Protein AF-A0A4U9QZD5-F1 (afdb_monomer_lite)

Organism: Hathewaya histolytica (NCBI:txid1498)

Secondary structure (DSSP, 8-state):
-HHHHHHHHHHHHHHHHHHHHHHHHHHHH---GGGGGGGGHHHHHHHHHHHHHHHHHHHS-HHHHHHHHHHHHHHHHHHHHHHHHTTSPTT-HHHHHHHHHHHHHHHHHHHHHHHHHHHHHHHTTS---------HHHHHHHHHHHHTS-----TTS-HHHHHHHHHHHHHHHHHHHHHHHHHHHHHHHHHHHHHH-GGGHHHHHHHHHHHHHHHHHHHHHHHHHH-S-HHHHHHHHHHHHHHHHHHHHHHHHIIIIISTT-----HHHHHHHHHHHHHHHHHHHHHHHHHHHHHHHHHHHTT-

pLDDT: mean 80.4, std 13.49, range [36.31, 96.69]

Sequence (304 aa):
MEKIVLRLIFLNIVYYLNNFLYVFIDKQFGIDGFLVFWAFSPYILIILSGLLLENLHLKTLKKVRKIVVIDLVLRVVSVFINYYSTSFKFKNINFISLILVEIIIMLINIFLEFKIYRHVKYSSKNEEEEYTPLSNEESKDIIQKYYIDDNFDYSNSNIEDRKEIDKLFRLIKLVGYSTVMVYSFPIIISLGLRILGERYRLAVLFIVVIIFFINLYLNYIKLTLYYIDEKMCKKIYIRDNVSVIIGILILFIYDGIININTGGYNIFIYIISCVFFAVPILTNKKISIKFHKINKDIIKNKKN

Structure (mmCIF, N/CA/C/O backbone):
data_AF-A0A4U9QZD5-F1
#
_entry.id   AF-A0A4U9QZD5-F1
#
loop_
_atom_site.group_PDB
_atom_site.id
_atom_site.type_symbol
_atom_site.label_atom_id
_atom_site.label_alt_id
_atom_site.label_comp_id
_atom_site.label_asym_id
_atom_site.label_entity_id
_atom_site.label_seq_id
_atom_site.pdbx_PDB_ins_code
_atom_site.Cartn_x
_atom_site.Cartn_y
_atom_site.Cartn_z
_atom_site.occupancy
_atom_site.B_iso_or_equiv
_atom_site.auth_seq_id
_atom_site.auth_comp_id
_atom_site.auth_asym_id
_atom_site.auth_atom_id
_atom_site.pdbx_PDB_model_num
ATOM 1 N N . MET A 1 1 ? 16.174 16.891 -5.282 1.00 68.88 1 MET A N 1
ATOM 2 C CA . MET A 1 1 ? 15.888 16.093 -4.063 1.00 68.88 1 MET A CA 1
ATOM 3 C C . MET A 1 1 ? 15.578 16.954 -2.840 1.00 68.88 1 MET A C 1
ATOM 5 O O . MET A 1 1 ? 14.695 16.582 -2.080 1.00 68.88 1 MET A O 1
ATOM 9 N N . GLU A 1 2 ? 16.212 18.117 -2.668 1.00 71.56 2 GLU A N 1
ATOM 10 C CA . GLU A 1 2 ? 15.981 19.014 -1.518 1.00 71.56 2 GLU A CA 1
ATOM 11 C C . GLU A 1 2 ? 14.504 19.380 -1.289 1.00 71.56 2 GLU A C 1
ATOM 13 O O . GLU A 1 2 ? 14.004 19.238 -0.176 1.00 71.56 2 GLU A O 1
ATOM 18 N N . LYS A 1 3 ? 13.765 19.742 -2.352 1.00 76.38 3 LYS A N 1
ATOM 19 C CA . LYS A 1 3 ? 12.320 20.037 -2.274 1.00 76.38 3 LYS A CA 1
ATOM 20 C C . LYS A 1 3 ? 11.490 18.871 -1.714 1.00 76.38 3 LYS A C 1
ATOM 22 O O . LYS A 1 3 ? 10.492 19.108 -1.046 1.00 76.38 3 LYS A O 1
ATOM 27 N N . ILE A 1 4 ? 11.888 17.621 -1.977 1.00 75.38 4 ILE A N 1
ATOM 28 C CA . ILE A 1 4 ? 11.195 16.426 -1.462 1.00 75.38 4 ILE A CA 1
ATOM 29 C C . ILE A 1 4 ? 11.435 16.295 0.043 1.00 75.38 4 ILE A C 1
ATOM 31 O O . ILE A 1 4 ? 10.492 16.034 0.779 1.00 75.38 4 ILE A O 1
ATOM 35 N N . VAL A 1 5 ? 12.666 16.536 0.504 1.00 78.81 5 VAL A N 1
ATOM 36 C CA . VAL A 1 5 ? 13.000 16.491 1.936 1.00 78.81 5 VAL A CA 1
ATOM 37 C C . VAL A 1 5 ? 12.309 17.622 2.704 1.00 78.81 5 VAL A C 1
ATOM 39 O O . VAL A 1 5 ? 11.785 17.387 3.784 1.00 78.81 5 VAL A O 1
ATOM 42 N N . LEU A 1 6 ? 12.216 18.827 2.133 1.00 81.50 6 LEU A N 1
ATOM 43 C CA . LEU A 1 6 ? 11.463 19.930 2.747 1.00 81.50 6 LEU A CA 1
ATOM 44 C C . LEU A 1 6 ? 9.965 19.612 2.874 1.00 81.50 6 LEU A C 1
ATOM 46 O O . LEU A 1 6 ? 9.364 19.879 3.911 1.00 81.50 6 LEU A O 1
ATOM 50 N N . ARG A 1 7 ? 9.367 18.990 1.847 1.00 83.62 7 ARG A N 1
ATOM 51 C CA . ARG A 1 7 ? 7.983 18.491 1.919 1.00 83.62 7 ARG A CA 1
ATOM 52 C C . ARG A 1 7 ? 7.819 17.409 2.983 1.00 83.62 7 ARG A C 1
ATOM 54 O O . ARG A 1 7 ? 6.778 17.366 3.628 1.00 83.62 7 ARG A O 1
ATOM 61 N N . LEU A 1 8 ? 8.832 16.560 3.159 1.00 83.25 8 LEU A N 1
ATOM 62 C CA . LEU A 1 8 ? 8.843 15.524 4.186 1.00 83.25 8 LEU A CA 1
ATOM 63 C C . LEU A 1 8 ? 8.771 16.135 5.591 1.00 83.25 8 LEU A C 1
ATOM 65 O O . LEU A 1 8 ? 7.872 15.781 6.347 1.00 83.25 8 LEU A O 1
ATOM 69 N N . ILE A 1 9 ? 9.638 17.118 5.865 1.00 85.19 9 ILE A N 1
ATOM 70 C CA . ILE A 1 9 ? 9.672 17.858 7.135 1.00 85.19 9 ILE A CA 1
ATOM 71 C C . ILE A 1 9 ? 8.322 18.514 7.413 1.00 85.19 9 ILE A C 1
ATOM 73 O O . ILE A 1 9 ? 7.764 18.377 8.500 1.00 85.19 9 ILE A O 1
ATOM 77 N N . PHE A 1 10 ? 7.759 19.190 6.410 1.00 86.94 10 PHE A N 1
ATOM 78 C CA . PHE A 1 10 ? 6.445 19.811 6.539 1.00 86.94 10 PHE A CA 1
ATOM 79 C C . PHE A 1 10 ? 5.352 18.784 6.874 1.00 86.94 10 PHE A C 1
ATOM 81 O O . PHE A 1 10 ? 4.592 18.979 7.819 1.00 86.94 10 PHE A O 1
ATOM 88 N N . LEU A 1 11 ? 5.300 17.663 6.147 1.00 86.75 11 LEU A N 1
ATOM 89 C CA . LEU A 1 11 ? 4.337 16.591 6.414 1.00 86.75 11 LEU A CA 1
ATOM 90 C C . LEU A 1 11 ? 4.515 15.970 7.796 1.00 86.75 11 LEU A C 1
ATOM 92 O O . LEU A 1 11 ? 3.531 15.553 8.395 1.00 86.75 11 LEU A O 1
ATOM 96 N N . ASN A 1 12 ? 5.742 15.907 8.305 1.00 85.75 12 ASN A N 1
ATOM 97 C CA . ASN A 1 12 ? 6.023 15.378 9.629 1.00 85.75 12 ASN A CA 1
ATOM 98 C C . ASN A 1 12 ? 5.497 16.299 10.734 1.00 85.75 12 ASN A C 1
ATOM 100 O O . ASN A 1 12 ? 4.847 15.838 11.668 1.00 85.75 12 ASN A O 1
ATOM 104 N N . ILE A 1 13 ? 5.693 17.611 10.585 1.00 87.00 13 ILE A N 1
ATOM 105 C CA . ILE A 1 13 ? 5.112 18.609 11.492 1.00 87.00 13 ILE A CA 1
ATOM 106 C C . ILE A 1 13 ? 3.583 18.504 11.476 1.00 87.00 13 ILE A C 1
ATOM 108 O O . ILE A 1 13 ? 2.963 18.433 12.534 1.00 87.00 13 ILE A O 1
ATOM 112 N N . VAL A 1 14 ? 2.978 18.431 10.285 1.00 90.12 14 VAL A N 1
ATOM 113 C CA . VAL A 1 14 ? 1.524 18.257 10.137 1.00 90.12 14 VAL A CA 1
ATOM 114 C C . VAL A 1 14 ? 1.054 16.948 10.773 1.00 90.12 14 VAL A C 1
ATOM 116 O O . VAL A 1 14 ? 0.028 16.947 11.442 1.00 90.12 14 VAL A O 1
ATOM 119 N N . TYR A 1 15 ? 1.804 15.855 10.613 1.00 91.44 15 TYR A N 1
ATOM 120 C CA . TYR A 1 15 ? 1.520 14.556 11.225 1.00 91.44 15 TYR A CA 1
ATOM 121 C C . TYR A 1 15 ? 1.453 14.636 12.752 1.00 91.44 15 TYR A C 1
ATOM 123 O O . TYR A 1 15 ? 0.420 14.297 13.327 1.00 91.44 15 TYR A O 1
ATOM 131 N N . TYR A 1 16 ? 2.498 15.144 13.408 1.00 89.81 16 TYR A N 1
ATOM 132 C CA . TYR A 1 16 ? 2.516 15.241 14.870 1.00 89.81 16 TYR A CA 1
ATOM 133 C C . TYR A 1 16 ? 1.483 16.230 15.408 1.00 89.81 16 TYR A C 1
ATOM 135 O O . TYR A 1 16 ? 0.837 15.958 16.418 1.00 89.81 16 TYR A O 1
ATOM 143 N N . LEU A 1 17 ? 1.278 17.353 14.718 1.00 90.50 17 LEU A N 1
ATOM 144 C CA . LEU A 1 17 ? 0.277 18.338 15.112 1.00 90.50 17 LEU A CA 1
ATOM 145 C C . LEU A 1 17 ? -1.145 17.775 14.984 1.00 90.50 17 LEU A C 1
ATOM 147 O O . LEU A 1 17 ? -1.948 17.923 15.900 1.00 90.50 17 LEU A O 1
ATOM 151 N N . ASN A 1 18 ? -1.439 17.071 13.890 1.00 91.81 18 ASN A N 1
ATOM 152 C CA . ASN A 1 18 ? -2.706 16.371 13.698 1.00 91.81 18 ASN A CA 1
ATOM 153 C C . ASN A 1 18 ? -2.944 15.315 14.788 1.00 91.81 18 ASN A C 1
ATOM 155 O O . ASN A 1 18 ? -4.033 15.252 15.350 1.00 91.81 18 ASN A O 1
ATOM 159 N N . ASN A 1 19 ? -1.923 14.519 15.099 1.00 88.88 19 ASN A N 1
ATOM 160 C CA . ASN A 1 19 ? -1.966 13.503 16.145 1.00 88.88 19 ASN A CA 1
ATOM 161 C C . ASN A 1 19 ? -2.265 14.100 17.524 1.00 88.88 19 ASN A C 1
ATOM 163 O O . ASN A 1 19 ? -3.125 13.594 18.247 1.00 88.88 19 ASN A O 1
ATOM 167 N N . PHE A 1 20 ? -1.584 15.191 17.873 1.00 89.38 20 PHE A N 1
ATOM 168 C CA . PHE A 1 20 ? -1.785 15.882 19.142 1.00 89.38 20 PHE A CA 1
ATOM 169 C C . PHE A 1 20 ? -3.193 16.479 19.243 1.00 89.38 20 PHE A C 1
ATOM 171 O O . PHE A 1 20 ? -3.871 16.308 20.257 1.00 89.38 20 PHE A O 1
ATOM 178 N N . LEU A 1 21 ? -3.656 17.143 18.177 1.00 89.75 21 LEU A N 1
ATOM 179 C CA . LEU A 1 21 ? -5.000 17.719 18.115 1.00 89.75 21 LEU A CA 1
ATOM 180 C C . LEU A 1 21 ? -6.083 16.649 18.230 1.00 89.75 21 LEU A C 1
ATOM 182 O O . LEU A 1 21 ? -7.033 16.847 18.983 1.00 89.75 21 LEU A O 1
ATOM 186 N N . TYR A 1 22 ? -5.923 15.522 17.532 1.00 88.31 22 TYR A N 1
ATOM 187 C CA . TYR A 1 22 ? -6.866 14.410 17.592 1.00 88.31 22 TYR A CA 1
ATOM 188 C C . TYR A 1 22 ? -7.045 13.910 19.031 1.00 88.31 22 TYR A C 1
ATOM 190 O O . TYR A 1 22 ? -8.165 13.909 19.537 1.00 88.31 22 TYR A O 1
ATOM 198 N N . VAL A 1 23 ? -5.950 13.579 19.725 1.00 87.25 23 VAL A N 1
ATOM 199 C CA . VAL A 1 23 ? -6.009 13.088 21.115 1.00 87.25 23 VAL A CA 1
ATOM 200 C C . VAL A 1 23 ? -6.600 14.131 22.052 1.00 87.25 23 VAL A C 1
ATOM 202 O O . VAL A 1 23 ? -7.406 13.803 22.922 1.00 87.25 23 VAL A O 1
ATOM 205 N N . PHE A 1 24 ? -6.198 15.392 21.899 1.00 86.94 24 PHE A N 1
ATOM 206 C CA . PHE A 1 24 ? -6.688 16.468 22.749 1.00 86.94 24 PHE A CA 1
ATOM 207 C C . PHE A 1 24 ? -8.201 16.670 22.590 1.00 86.94 24 PHE A C 1
ATOM 209 O O . PHE A 1 24 ? -8.918 16.767 23.586 1.00 86.94 24 PHE A O 1
ATOM 216 N N . ILE A 1 25 ? -8.691 16.699 21.349 1.00 86.69 25 ILE A N 1
ATOM 217 C CA . ILE A 1 25 ? -10.106 16.927 21.043 1.00 86.69 25 ILE A CA 1
ATOM 218 C C . ILE A 1 25 ? -10.954 15.723 21.445 1.00 86.69 25 ILE A C 1
ATOM 220 O O . ILE A 1 25 ? -11.970 15.915 22.112 1.00 86.69 25 ILE A O 1
ATOM 224 N N . ASP A 1 26 ? -10.505 14.504 21.137 1.00 84.31 26 ASP A N 1
ATOM 225 C CA . ASP A 1 26 ? -11.148 13.265 21.589 1.00 84.31 26 ASP A CA 1
ATOM 226 C C . ASP A 1 26 ? -11.343 13.257 23.106 1.00 84.31 26 ASP A C 1
ATOM 228 O O . ASP A 1 26 ? -12.421 12.954 23.613 1.00 84.31 26 ASP A O 1
ATOM 232 N N . LYS A 1 27 ? -10.319 13.682 23.853 1.00 83.31 27 LYS A N 1
ATOM 233 C CA . LYS A 1 27 ? -10.365 13.677 25.316 1.00 83.31 27 LYS A CA 1
ATOM 234 C C . LYS A 1 27 ? -11.198 14.789 25.926 1.00 83.31 27 LYS A C 1
ATOM 236 O O . LYS A 1 27 ? -11.781 14.571 26.987 1.00 83.31 27 LYS A O 1
ATOM 241 N N . GLN A 1 28 ? -11.199 15.968 25.318 1.00 84.12 28 GLN A N 1
ATOM 242 C CA . GLN A 1 28 ? -11.859 17.140 25.883 1.00 84.12 28 GLN A CA 1
ATOM 243 C C . GLN A 1 28 ? -13.335 17.225 25.486 1.00 84.12 28 GLN A C 1
ATOM 245 O O . GLN A 1 28 ? -14.153 17.666 26.292 1.00 84.12 28 GLN A O 1
ATOM 250 N N . PHE A 1 29 ? -13.668 16.820 24.261 1.00 83.81 29 PHE A N 1
ATOM 251 C CA . PHE A 1 29 ? -14.994 17.019 23.674 1.00 83.81 29 PHE A CA 1
ATOM 252 C C . PHE A 1 29 ? -15.690 15.712 23.289 1.00 83.81 29 PHE A C 1
ATOM 254 O O . PHE A 1 29 ? -16.905 15.722 23.111 1.00 83.81 29 PHE A O 1
ATOM 261 N N . GLY A 1 30 ? -14.949 14.603 23.194 1.00 78.75 30 GLY A N 1
ATOM 262 C CA . GLY A 1 30 ? -15.433 13.390 22.544 1.00 78.75 30 GLY A CA 1
ATOM 263 C C . GLY A 1 30 ? -15.476 13.561 21.025 1.00 78.75 30 GLY A C 1
ATOM 264 O O . GLY A 1 30 ? -15.712 14.652 20.501 1.00 78.75 30 GLY A O 1
ATOM 265 N N . ILE A 1 31 ? -15.216 12.479 20.297 1.00 78.44 31 ILE A N 1
ATOM 266 C CA . ILE A 1 31 ? -15.335 12.451 18.841 1.00 78.44 31 ILE A CA 1
ATOM 267 C C . ILE A 1 31 ? -16.482 11.518 18.459 1.00 78.44 31 ILE A C 1
ATOM 269 O O . ILE A 1 31 ? -16.352 10.300 18.533 1.00 78.44 31 ILE A O 1
ATOM 273 N N . ASP A 1 32 ? -17.577 12.112 17.986 1.00 74.44 32 ASP A N 1
ATOM 274 C CA . ASP A 1 32 ? -18.772 11.397 17.538 1.00 74.44 32 ASP A CA 1
ATOM 275 C C . ASP A 1 32 ? -19.126 11.715 16.075 1.00 74.44 32 ASP A C 1
ATOM 277 O O . ASP A 1 32 ? -18.665 12.689 15.467 1.00 74.44 32 ASP A O 1
ATOM 281 N N . GLY A 1 33 ? -19.969 10.865 15.484 1.00 75.06 33 GLY A N 1
ATOM 282 C CA . GLY A 1 33 ? -20.497 11.055 14.134 1.00 75.06 33 GLY A CA 1
ATOM 283 C C . GLY A 1 33 ? -19.409 11.059 13.056 1.00 75.06 33 GLY A C 1
ATOM 284 O O . GLY A 1 33 ? -18.559 10.173 12.998 1.00 75.06 33 GLY A O 1
ATOM 285 N N . PHE A 1 34 ? -19.437 12.056 12.167 1.00 71.19 34 PHE A N 1
ATOM 286 C CA . PHE A 1 34 ? -18.474 12.158 11.063 1.00 71.19 34 PHE A CA 1
ATOM 287 C C . PHE A 1 34 ? -17.038 12.431 11.542 1.00 71.19 34 PHE A C 1
ATOM 289 O O . PHE A 1 34 ? -16.080 12.054 10.869 1.00 71.19 34 PHE A O 1
ATOM 296 N N . LEU A 1 35 ? -16.855 13.031 12.722 1.00 71.88 35 LEU A N 1
ATOM 297 C CA . LEU A 1 35 ? -15.518 13.315 13.245 1.00 71.88 35 LEU A CA 1
ATOM 298 C C . LEU A 1 35 ? -14.743 12.037 13.594 1.00 71.88 35 LEU A C 1
ATOM 300 O O . LEU A 1 35 ? -13.517 12.079 13.633 1.00 71.88 35 LEU A O 1
ATOM 304 N N . VAL A 1 36 ? -15.413 10.887 13.750 1.00 72.12 36 VAL A N 1
ATOM 305 C CA . VAL A 1 36 ? -14.763 9.577 13.952 1.00 72.12 36 VAL A CA 1
ATOM 306 C C . VAL A 1 36 ? -13.800 9.248 12.809 1.00 72.12 36 VAL A C 1
ATOM 308 O O . VAL A 1 36 ? -12.774 8.606 13.031 1.00 72.12 36 VAL A O 1
ATOM 311 N N . PHE A 1 37 ? -14.049 9.756 11.596 1.00 74.44 37 PHE A N 1
ATOM 312 C CA . PHE A 1 37 ? -13.122 9.582 10.478 1.00 74.44 37 PHE A CA 1
ATOM 313 C C . PHE A 1 37 ? -11.775 10.294 10.684 1.00 74.44 37 PHE A C 1
ATOM 315 O O . PHE A 1 37 ? -10.785 9.919 10.052 1.00 74.44 37 PHE A O 1
ATOM 322 N N . TRP A 1 38 ? -11.693 11.270 11.593 1.00 81.88 38 TRP A N 1
ATOM 323 C CA . TRP A 1 38 ? -10.432 11.911 11.962 1.00 81.88 38 TRP A CA 1
ATOM 324 C C . TRP A 1 38 ? -9.450 10.916 12.600 1.00 81.88 38 TRP A C 1
ATOM 326 O O . TRP A 1 38 ? -8.243 11.042 12.408 1.00 81.88 38 TRP A O 1
ATOM 336 N N . ALA A 1 39 ? -9.939 9.836 13.218 1.00 78.50 39 ALA A N 1
ATOM 337 C CA . ALA A 1 39 ? -9.082 8.760 13.715 1.00 78.50 39 ALA A CA 1
ATOM 338 C C . ALA A 1 39 ? -8.201 8.131 12.616 1.00 78.50 39 ALA A C 1
ATOM 340 O O . ALA A 1 39 ? -7.163 7.552 12.921 1.00 78.50 39 ALA A O 1
ATOM 341 N N . PHE A 1 40 ? -8.568 8.259 11.332 1.00 78.62 40 PHE A N 1
ATOM 342 C CA . PHE A 1 40 ? -7.779 7.738 10.211 1.00 78.62 40 PHE A CA 1
ATOM 343 C C . PHE A 1 40 ? -6.654 8.670 9.742 1.00 78.62 40 PHE A C 1
ATOM 345 O O . PHE A 1 40 ? -5.741 8.215 9.047 1.00 78.62 40 PHE A O 1
ATOM 352 N N . SER A 1 41 ? -6.675 9.959 10.093 1.00 84.88 41 SER A N 1
ATOM 353 C CA . SER A 1 41 ? -5.700 10.914 9.555 1.00 84.88 41 SER A CA 1
ATOM 354 C C . SER A 1 41 ? -4.238 10.626 9.940 1.00 84.88 41 SER A C 1
ATOM 356 O O . SER A 1 41 ? -3.393 10.789 9.053 1.00 84.88 41 SER A O 1
ATOM 358 N N . PRO A 1 42 ? -3.895 10.113 11.148 1.00 83.00 42 PRO A N 1
ATOM 359 C CA . PRO A 1 42 ? -2.522 9.703 11.459 1.00 83.00 42 PRO A CA 1
ATOM 360 C C . PRO A 1 42 ? -1.993 8.662 10.464 1.00 83.00 42 PRO A C 1
ATOM 362 O O . PRO A 1 42 ? -0.868 8.756 9.972 1.00 83.00 42 PRO A O 1
ATOM 365 N N . TYR A 1 43 ? -2.840 7.697 10.099 1.00 81.38 43 TYR A N 1
ATOM 366 C CA . TYR A 1 43 ? -2.502 6.612 9.179 1.00 81.38 43 TYR A CA 1
ATOM 367 C C . TYR A 1 43 ? -2.332 7.117 7.747 1.00 81.38 43 TYR A C 1
ATOM 369 O O . TYR A 1 43 ? -1.368 6.755 7.073 1.00 81.38 43 TYR A O 1
ATOM 377 N N . ILE A 1 44 ? -3.230 7.997 7.292 1.00 80.75 44 ILE A N 1
ATOM 378 C CA . ILE A 1 44 ? -3.138 8.623 5.966 1.00 80.75 44 ILE A CA 1
ATOM 379 C C . ILE A 1 44 ? -1.829 9.415 5.847 1.00 80.75 44 ILE A C 1
ATOM 381 O O . ILE A 1 44 ? -1.120 9.295 4.847 1.00 80.75 44 ILE A O 1
ATOM 385 N N . LEU A 1 45 ? -1.463 10.177 6.880 1.00 84.06 45 LEU A N 1
ATOM 386 C CA . LEU A 1 45 ? -0.230 10.967 6.902 1.00 84.06 45 LEU A CA 1
ATOM 387 C C . LEU A 1 45 ? 1.032 10.086 6.944 1.00 84.06 45 LEU A C 1
ATOM 389 O O . LEU A 1 45 ? 2.022 10.415 6.281 1.00 84.06 45 LEU A O 1
ATOM 393 N N . ILE A 1 46 ? 1.000 8.932 7.620 1.00 84.38 46 ILE A N 1
ATOM 394 C CA . ILE A 1 46 ? 2.074 7.926 7.526 1.00 84.38 46 ILE A CA 1
ATOM 395 C C . ILE A 1 46 ? 2.195 7.366 6.110 1.00 84.38 46 ILE A C 1
ATOM 397 O O . ILE A 1 46 ? 3.306 7.258 5.597 1.00 84.38 46 ILE A O 1
ATOM 401 N N . ILE A 1 47 ? 1.083 7.038 5.450 1.00 79.38 47 ILE A N 1
ATOM 402 C CA . ILE A 1 47 ? 1.117 6.520 4.075 1.00 79.38 47 ILE A CA 1
ATOM 403 C C . ILE A 1 47 ? 1.712 7.572 3.130 1.00 79.38 47 ILE A C 1
ATOM 405 O O . ILE A 1 47 ? 2.632 7.269 2.369 1.00 79.38 47 ILE A O 1
ATOM 409 N N . LEU A 1 48 ? 1.244 8.821 3.212 1.00 79.75 48 LEU A N 1
ATOM 410 C CA . LEU A 1 48 ? 1.739 9.920 2.379 1.00 79.75 48 LEU A CA 1
ATOM 411 C C . LEU A 1 48 ? 3.231 10.194 2.606 1.00 79.75 48 LEU A C 1
ATOM 413 O O . LEU A 1 48 ? 3.989 10.343 1.644 1.00 79.75 48 LEU A O 1
ATOM 417 N N . SER A 1 49 ? 3.674 10.223 3.864 1.00 81.31 49 SER A N 1
ATOM 418 C CA . SER A 1 49 ? 5.094 10.397 4.184 1.00 81.31 49 SER A CA 1
ATOM 419 C C . SER A 1 49 ? 5.937 9.191 3.760 1.00 81.31 49 SER A C 1
ATOM 421 O O . SER A 1 49 ? 7.015 9.378 3.196 1.00 81.31 49 SER A O 1
ATOM 423 N N . GLY A 1 50 ? 5.421 7.969 3.903 1.00 78.62 50 GLY A N 1
ATOM 424 C CA . GLY A 1 50 ? 6.043 6.739 3.414 1.00 78.62 50 GLY A CA 1
ATOM 425 C C . GLY A 1 50 ? 6.284 6.746 1.901 1.00 78.62 50 GLY A C 1
ATOM 426 O O . GLY A 1 50 ? 7.369 6.374 1.452 1.00 78.62 50 GLY A O 1
ATOM 427 N N . LEU A 1 51 ? 5.332 7.251 1.108 1.00 75.25 51 LEU A N 1
ATOM 428 C CA . LEU A 1 51 ? 5.491 7.399 -0.347 1.00 75.25 51 LEU A CA 1
ATOM 429 C C . LEU A 1 51 ? 6.614 8.383 -0.717 1.00 75.25 51 LEU A C 1
ATOM 431 O O . LEU A 1 51 ? 7.359 8.164 -1.677 1.00 75.25 51 LEU A O 1
ATOM 435 N N . LEU A 1 52 ? 6.778 9.468 0.044 1.00 74.94 52 LEU A N 1
ATOM 436 C CA . LEU A 1 52 ? 7.885 10.407 -0.162 1.00 74.94 52 LEU A CA 1
ATOM 437 C C . LEU A 1 52 ? 9.231 9.824 0.292 1.00 74.94 52 LEU A C 1
ATOM 439 O O . LEU A 1 52 ? 10.236 10.008 -0.401 1.00 74.94 52 LEU A O 1
ATOM 443 N N . LEU A 1 53 ? 9.247 9.086 1.406 1.00 73.00 53 LEU A N 1
ATOM 444 C CA . LEU A 1 53 ? 10.424 8.365 1.896 1.00 73.00 53 LEU A CA 1
ATOM 445 C C . LEU A 1 53 ? 10.889 7.298 0.904 1.00 73.00 53 LEU A C 1
ATOM 447 O O . LEU A 1 53 ? 12.090 7.145 0.699 1.00 73.00 53 LEU A O 1
ATOM 451 N N . GLU A 1 54 ? 9.970 6.595 0.243 1.00 66.75 54 GLU A N 1
ATOM 452 C CA . GLU A 1 54 ? 10.301 5.611 -0.788 1.00 66.75 54 GLU A CA 1
ATOM 453 C C . GLU A 1 54 ? 11.063 6.249 -1.959 1.00 66.75 54 GLU A C 1
ATOM 455 O O . GLU A 1 54 ? 12.102 5.734 -2.385 1.00 66.75 54 GLU A O 1
ATOM 460 N N . ASN A 1 55 ? 10.596 7.407 -2.431 1.00 66.69 55 ASN A N 1
ATOM 461 C CA . ASN A 1 55 ? 11.268 8.153 -3.494 1.00 66.69 55 ASN A CA 1
ATOM 462 C C . ASN A 1 55 ? 12.693 8.574 -3.096 1.00 66.69 55 ASN A C 1
ATOM 464 O O . ASN A 1 55 ? 13.590 8.573 -3.941 1.00 66.69 55 ASN A O 1
ATOM 468 N N . LEU A 1 56 ? 12.920 8.903 -1.818 1.00 64.44 56 LEU A N 1
ATOM 469 C CA . LEU A 1 56 ? 14.255 9.185 -1.281 1.00 64.44 56 LEU A CA 1
ATOM 470 C C . LEU A 1 56 ? 15.088 7.906 -1.141 1.00 64.44 56 LEU A C 1
ATOM 472 O O . LEU A 1 56 ? 16.256 7.892 -1.523 1.00 64.44 56 LEU A O 1
ATOM 476 N N . HIS A 1 57 ? 14.503 6.814 -0.654 1.00 58.91 57 HIS A N 1
ATOM 477 C CA . HIS A 1 57 ? 15.183 5.532 -0.473 1.00 58.91 57 HIS A CA 1
ATOM 478 C C . HIS A 1 57 ? 15.724 4.978 -1.801 1.00 58.91 57 HIS A C 1
ATOM 480 O O . HIS A 1 57 ? 16.839 4.448 -1.851 1.00 58.91 57 HIS A O 1
ATOM 486 N N . LEU A 1 58 ? 14.960 5.118 -2.887 1.00 57.34 58 LEU A N 1
ATOM 487 C CA . LEU A 1 58 ? 15.362 4.683 -4.228 1.00 57.34 58 LEU A CA 1
ATOM 488 C C . LEU A 1 58 ? 16.531 5.498 -4.803 1.00 57.34 58 LEU A C 1
ATOM 490 O O . LEU A 1 58 ? 17.281 4.966 -5.616 1.00 57.34 58 LEU A O 1
ATOM 494 N N . LYS A 1 59 ? 16.708 6.749 -4.362 1.00 58.94 59 LYS A N 1
ATOM 495 C CA . LYS A 1 59 ? 17.645 7.720 -4.955 1.00 58.94 59 LYS A CA 1
ATOM 496 C C . LYS A 1 59 ? 18.848 8.075 -4.074 1.00 58.94 59 LYS A C 1
ATOM 498 O O . LYS A 1 59 ? 19.623 8.943 -4.451 1.00 58.94 59 LYS A O 1
ATOM 503 N N . THR A 1 60 ? 19.004 7.459 -2.898 1.00 62.66 60 THR A N 1
ATOM 504 C CA . THR A 1 60 ? 20.037 7.855 -1.920 1.00 62.66 60 THR A CA 1
ATOM 505 C C . THR A 1 60 ? 20.941 6.709 -1.453 1.00 62.66 60 THR A C 1
ATOM 507 O O . THR A 1 60 ? 20.582 5.526 -1.507 1.00 62.66 60 THR A O 1
ATOM 510 N N . LEU A 1 61 ? 22.126 7.098 -0.957 1.00 62.06 61 LEU A N 1
ATOM 511 C CA . LEU A 1 61 ? 23.178 6.247 -0.388 1.00 62.06 61 LEU A CA 1
ATOM 512 C C . LEU A 1 61 ? 22.660 5.335 0.741 1.00 62.06 61 LEU A C 1
ATOM 514 O O . LEU A 1 61 ? 21.795 5.716 1.534 1.00 62.06 61 LEU A O 1
ATOM 518 N N . LYS A 1 62 ? 23.275 4.151 0.905 1.00 67.62 62 LYS A N 1
ATOM 519 C CA . LYS A 1 62 ? 22.919 3.146 1.938 1.00 67.62 62 LYS A CA 1
ATOM 520 C C . LYS A 1 62 ? 22.779 3.717 3.361 1.00 67.62 62 LYS A C 1
ATOM 522 O O . LYS A 1 62 ? 21.953 3.224 4.128 1.00 67.62 62 LYS A O 1
ATOM 527 N N . LYS A 1 63 ? 23.561 4.744 3.727 1.00 68.25 63 LYS A N 1
ATOM 528 C CA . LYS A 1 63 ? 23.477 5.406 5.046 1.00 68.25 63 LYS A CA 1
ATOM 529 C C . LYS A 1 63 ? 22.156 6.163 5.244 1.00 68.25 63 LYS A C 1
ATOM 531 O O . LYS A 1 63 ? 21.575 6.069 6.319 1.00 68.25 63 LYS A O 1
ATOM 536 N N . VAL A 1 64 ? 21.655 6.848 4.213 1.00 75.00 64 VAL A N 1
ATOM 537 C CA . VAL A 1 64 ? 20.381 7.591 4.262 1.00 75.00 64 VAL A CA 1
ATOM 538 C C . VAL A 1 64 ? 19.197 6.627 4.359 1.00 75.00 64 VAL A C 1
ATOM 540 O O . VAL A 1 64 ? 18.277 6.866 5.134 1.00 75.00 64 VAL A O 1
ATOM 543 N N . ARG A 1 65 ? 19.269 5.475 3.676 1.00 75.69 65 ARG A N 1
ATOM 544 C CA . ARG A 1 65 ? 18.230 4.429 3.734 1.00 75.69 65 ARG A CA 1
ATOM 545 C C . ARG A 1 65 ? 17.950 3.934 5.153 1.00 75.69 65 ARG A C 1
ATOM 547 O O . ARG A 1 65 ? 16.791 3.786 5.519 1.00 75.69 65 ARG A O 1
ATOM 554 N N . LYS A 1 66 ? 18.990 3.715 5.968 1.00 80.81 66 LYS A N 1
ATOM 555 C CA . LYS A 1 66 ? 18.811 3.299 7.372 1.00 80.81 66 LYS A CA 1
ATOM 556 C C . LYS A 1 66 ? 18.079 4.363 8.193 1.00 80.81 66 LYS A C 1
ATOM 558 O O . LYS A 1 66 ? 17.195 4.019 8.964 1.00 80.81 66 LYS A O 1
ATOM 563 N N . ILE A 1 67 ? 18.426 5.637 8.002 1.00 84.00 67 ILE A N 1
ATOM 564 C CA . ILE A 1 67 ? 17.795 6.759 8.714 1.00 84.00 67 ILE A CA 1
ATOM 565 C C . ILE A 1 67 ? 16.313 6.869 8.330 1.00 84.00 67 ILE A C 1
ATOM 567 O O . ILE A 1 67 ? 15.473 7.011 9.208 1.00 84.00 67 ILE A O 1
ATOM 571 N N . VAL A 1 68 ? 15.997 6.716 7.041 1.00 83.00 68 VAL A N 1
ATOM 572 C CA . VAL A 1 68 ? 14.622 6.707 6.513 1.00 83.00 68 VAL A CA 1
ATOM 573 C C . VAL A 1 68 ? 13.767 5.594 7.132 1.00 83.00 68 VAL A C 1
ATOM 575 O O . VAL A 1 68 ? 12.615 5.829 7.481 1.00 83.00 68 VAL A O 1
ATOM 578 N N . VAL A 1 69 ? 14.318 4.386 7.298 1.00 82.94 69 VAL A N 1
ATOM 579 C CA . VAL A 1 69 ? 13.584 3.281 7.940 1.00 82.94 69 VAL A CA 1
ATOM 580 C C . VAL A 1 69 ? 13.336 3.573 9.421 1.00 82.94 69 VAL A C 1
ATOM 582 O O . VAL A 1 69 ? 12.230 3.341 9.896 1.00 82.94 69 VAL A O 1
ATOM 585 N N . ILE A 1 70 ? 14.334 4.098 10.140 1.00 87.31 70 ILE A N 1
ATOM 586 C CA . ILE A 1 70 ? 14.185 4.462 11.559 1.00 87.31 70 ILE A CA 1
ATOM 587 C C . ILE A 1 70 ? 13.102 5.536 11.730 1.00 87.31 70 ILE A C 1
ATOM 589 O O . ILE A 1 70 ? 12.241 5.382 12.590 1.00 87.31 70 ILE A O 1
ATOM 593 N N . ASP A 1 71 ? 13.105 6.571 10.886 1.00 87.31 71 ASP A N 1
ATOM 594 C CA . ASP A 1 71 ? 12.088 7.631 10.898 1.00 87.31 71 ASP A CA 1
ATOM 595 C C . ASP A 1 71 ? 10.669 7.064 10.705 1.00 87.31 71 ASP A C 1
ATOM 597 O O . ASP A 1 71 ? 9.764 7.352 11.491 1.00 87.31 71 ASP A O 1
ATOM 601 N N . LEU A 1 72 ? 10.483 6.170 9.726 1.00 86.81 72 LEU A N 1
ATOM 602 C CA . LEU A 1 72 ? 9.192 5.519 9.494 1.00 86.81 72 LEU A CA 1
ATOM 603 C C . LEU A 1 72 ? 8.741 4.678 10.698 1.00 86.81 72 LEU A C 1
ATOM 605 O O . LEU A 1 72 ? 7.576 4.741 11.090 1.00 86.81 72 LEU A O 1
ATOM 609 N N . VAL A 1 73 ? 9.652 3.908 11.300 1.00 87.25 73 VAL A N 1
ATOM 610 C CA . VAL A 1 73 ? 9.355 3.098 12.493 1.00 87.25 73 VAL A CA 1
ATOM 611 C C . VAL A 1 73 ? 8.921 3.989 13.657 1.00 87.25 73 VAL A C 1
ATOM 613 O O . VAL A 1 73 ? 7.931 3.680 14.315 1.00 87.25 73 VAL A O 1
ATOM 616 N N . LEU A 1 74 ? 9.600 5.116 13.882 1.00 90.31 74 LEU A N 1
ATOM 617 C CA . LEU A 1 74 ? 9.241 6.071 14.933 1.00 90.31 74 LEU A CA 1
ATOM 618 C C . LEU A 1 74 ? 7.847 6.678 14.721 1.00 90.31 74 LEU A C 1
ATOM 620 O O . LEU A 1 74 ? 7.098 6.822 15.690 1.00 90.31 74 LEU A O 1
ATOM 624 N N . ARG A 1 75 ? 7.453 6.972 13.472 1.00 88.56 75 ARG A N 1
ATOM 625 C CA . ARG A 1 75 ? 6.082 7.423 13.163 1.00 88.56 75 ARG A CA 1
ATOM 626 C C . ARG A 1 75 ? 5.055 6.338 13.486 1.00 88.56 75 ARG A C 1
ATOM 628 O O . ARG A 1 75 ? 4.071 6.610 14.162 1.00 88.56 75 ARG A O 1
ATOM 635 N N . VAL A 1 76 ? 5.308 5.095 13.072 1.00 86.75 76 VAL A N 1
ATOM 636 C CA . VAL A 1 76 ? 4.416 3.960 13.370 1.00 86.75 76 VAL A CA 1
ATOM 637 C C . VAL A 1 76 ? 4.256 3.761 14.882 1.00 86.75 76 VAL A C 1
ATOM 639 O O . VAL A 1 76 ? 3.136 3.612 15.366 1.00 86.75 76 VAL A O 1
ATOM 642 N N . VAL A 1 77 ? 5.352 3.822 15.644 1.00 87.75 77 VAL A N 1
ATOM 643 C CA . VAL A 1 77 ? 5.321 3.749 17.115 1.00 87.75 77 VAL A CA 1
ATOM 644 C C . VAL A 1 77 ? 4.515 4.905 17.716 1.00 87.75 77 VAL A C 1
ATOM 646 O O . VAL A 1 77 ? 3.718 4.679 18.623 1.00 87.75 77 VAL A O 1
ATOM 649 N N . SER A 1 78 ? 4.665 6.124 17.189 1.00 89.88 78 SER A N 1
ATOM 650 C CA . SER A 1 78 ? 3.889 7.291 17.628 1.00 89.88 78 SER A CA 1
ATOM 651 C C . SER A 1 78 ? 2.381 7.091 17.445 1.00 89.88 78 SER A C 1
ATOM 653 O O . SER A 1 78 ? 1.639 7.431 18.360 1.00 89.88 78 SER A O 1
ATOM 655 N N . VAL A 1 79 ? 1.915 6.467 16.356 1.00 87.69 79 VAL A N 1
ATOM 656 C CA . VAL A 1 79 ? 0.480 6.148 16.198 1.00 87.69 79 VAL A CA 1
ATOM 657 C C . VAL A 1 79 ? -0.014 5.187 17.271 1.00 87.69 79 VAL A C 1
ATOM 659 O O . VAL A 1 79 ? -1.098 5.390 17.811 1.00 87.69 79 VAL A O 1
ATOM 662 N N . PHE A 1 80 ? 0.766 4.163 17.621 1.00 85.56 80 PHE A N 1
ATOM 663 C CA . PHE A 1 80 ? 0.374 3.241 18.689 1.00 85.56 80 PHE A CA 1
ATOM 664 C C . PHE A 1 80 ? 0.320 3.924 20.055 1.00 85.56 80 PHE A C 1
ATOM 666 O O . PHE A 1 80 ? -0.609 3.677 20.818 1.00 85.56 80 PHE A O 1
ATOM 673 N N . ILE A 1 81 ? 1.279 4.806 20.350 1.00 87.94 81 ILE A N 1
ATOM 674 C CA . ILE A 1 81 ? 1.277 5.621 21.574 1.00 87.94 81 ILE A CA 1
ATOM 675 C C . ILE A 1 81 ? 0.037 6.513 21.618 1.00 87.94 81 ILE A C 1
ATOM 677 O O . ILE A 1 81 ? -0.621 6.589 22.652 1.00 87.94 81 ILE A O 1
ATOM 681 N N . ASN A 1 82 ? -0.296 7.139 20.493 1.00 85.75 82 ASN A N 1
ATOM 682 C CA . ASN A 1 82 ? -1.441 8.023 20.346 1.00 85.75 82 ASN A CA 1
ATOM 683 C C . ASN A 1 82 ? -2.775 7.267 20.516 1.00 85.75 82 ASN A C 1
ATOM 685 O O . ASN A 1 82 ? -3.638 7.670 21.285 1.00 85.75 82 ASN A O 1
ATOM 689 N N . TYR A 1 83 ? -2.908 6.088 19.907 1.00 84.62 83 TYR A N 1
ATOM 690 C CA . TYR A 1 83 ? -4.070 5.223 20.122 1.00 84.62 83 TYR A CA 1
ATOM 691 C C . TYR A 1 83 ? -4.158 4.705 21.566 1.00 84.62 83 TYR A C 1
ATOM 693 O O . TYR A 1 83 ? -5.238 4.573 22.129 1.00 84.62 83 TYR A O 1
ATOM 701 N N . TYR A 1 84 ? -3.029 4.403 22.204 1.00 83.75 84 TYR A N 1
ATOM 702 C CA . TYR A 1 84 ? -3.037 3.956 23.594 1.00 83.75 84 TYR A CA 1
ATOM 703 C C . TYR A 1 84 ? -3.357 5.102 24.565 1.00 83.75 84 TYR A C 1
ATOM 705 O O . TYR A 1 84 ? -4.039 4.894 25.571 1.00 83.75 84 TYR A O 1
ATOM 713 N N . SER A 1 85 ? -2.933 6.331 24.259 1.00 86.50 85 SER A N 1
ATOM 714 C CA . SER A 1 85 ? -3.220 7.501 25.089 1.00 86.50 85 SER A CA 1
ATOM 715 C C . SER A 1 85 ? -4.715 7.840 25.112 1.00 86.50 85 SER A C 1
ATOM 717 O O . SER A 1 85 ? -5.212 8.278 26.157 1.00 86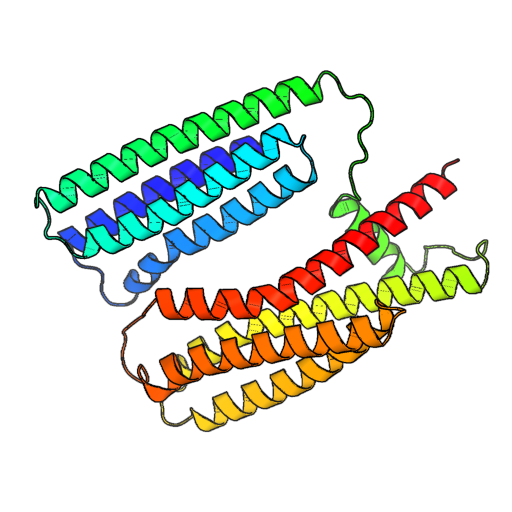.50 85 SER A O 1
ATOM 719 N N . THR A 1 86 ? -5.474 7.513 24.056 1.00 82.94 86 THR A N 1
ATOM 720 C CA . THR A 1 86 ? -6.943 7.632 24.069 1.00 82.94 86 THR A CA 1
ATOM 721 C C . THR A 1 86 ? -7.631 6.657 25.036 1.00 82.94 86 THR A C 1
ATOM 723 O O . THR A 1 86 ? -8.808 6.827 25.339 1.00 82.94 86 THR A O 1
ATOM 726 N N . SER A 1 87 ? -6.931 5.687 25.628 1.00 83.00 87 SER A N 1
ATOM 727 C CA . SER A 1 87 ? -7.511 4.815 26.667 1.00 83.00 87 SER A CA 1
ATOM 728 C C . SER A 1 87 ? -7.495 5.443 28.069 1.00 83.00 87 SER A C 1
ATOM 730 O O . SER A 1 87 ? -8.219 5.001 28.961 1.00 83.00 87 SER A O 1
ATOM 732 N N . PHE A 1 88 ? -6.700 6.496 28.289 1.00 84.62 88 PHE A N 1
ATOM 733 C CA . PHE A 1 88 ? -6.572 7.146 29.596 1.00 84.62 88 PHE A CA 1
ATOM 734 C C . PHE A 1 88 ? -7.465 8.386 29.720 1.00 84.62 88 PHE A C 1
ATOM 736 O O . PHE A 1 88 ? -7.913 8.972 28.734 1.00 84.62 88 PHE A O 1
ATOM 743 N N . LYS A 1 89 ? -7.747 8.798 30.962 1.00 83.75 89 LYS A N 1
ATOM 744 C CA . LYS A 1 89 ? -8.469 10.047 31.251 1.00 83.75 89 LYS A CA 1
ATOM 745 C C . LYS A 1 89 ? -7.546 11.257 31.099 1.00 83.75 89 LYS A C 1
ATOM 747 O O . LYS A 1 89 ? -6.354 11.174 31.404 1.00 83.75 89 LYS A O 1
ATOM 752 N N . PHE A 1 90 ? -8.118 12.391 30.698 1.00 78.56 90 PHE A N 1
ATOM 753 C CA . PHE A 1 90 ? -7.414 13.672 30.663 1.00 78.56 90 PHE A CA 1
ATOM 754 C C . PHE A 1 90 ? -6.825 13.995 32.052 1.00 78.56 90 PHE A C 1
ATOM 756 O O . PHE A 1 90 ? -7.476 13.754 33.068 1.00 78.56 90 PHE A O 1
ATOM 763 N N . LYS A 1 91 ? -5.585 14.503 32.103 1.00 80.50 91 LYS A N 1
ATOM 764 C CA . LYS A 1 91 ? -4.767 14.732 33.323 1.00 80.50 91 LYS A CA 1
ATOM 765 C C . LYS A 1 91 ? -4.283 13.489 34.087 1.00 80.50 91 LYS A C 1
ATOM 767 O O . LYS A 1 91 ? -3.614 13.645 35.106 1.00 80.50 91 LYS A O 1
ATOM 772 N N . ASN A 1 92 ? -4.557 12.267 33.625 1.00 89.75 92 ASN A N 1
ATOM 773 C CA . ASN A 1 92 ? -3.917 11.083 34.204 1.00 89.75 92 ASN A CA 1
ATOM 774 C C . ASN A 1 92 ? -2.394 11.152 33.973 1.00 89.75 92 ASN A C 1
ATOM 776 O O . ASN A 1 92 ? -1.953 11.529 32.887 1.00 89.75 92 ASN A O 1
ATOM 780 N N . ILE A 1 93 ? -1.587 10.760 34.962 1.00 88.56 93 ILE A N 1
ATOM 781 C CA . ILE A 1 93 ? -0.123 10.725 34.833 1.00 88.56 93 ILE A CA 1
ATOM 782 C C . ILE A 1 93 ? 0.336 9.881 33.633 1.00 88.56 93 ILE A C 1
ATOM 784 O O . ILE A 1 93 ? 1.259 10.279 32.929 1.00 88.56 93 ILE A O 1
ATOM 788 N N . ASN A 1 94 ? -0.369 8.783 33.337 1.00 88.44 94 ASN A N 1
ATOM 789 C CA . ASN A 1 94 ? -0.107 7.924 32.181 1.00 88.44 94 ASN A CA 1
ATOM 790 C C . ASN A 1 94 ? -0.424 8.628 30.857 1.00 88.44 94 ASN A C 1
ATOM 792 O O . ASN A 1 94 ? 0.265 8.429 29.866 1.00 88.44 94 ASN A O 1
ATOM 796 N N . PHE A 1 95 ? -1.455 9.475 30.832 1.00 89.38 95 PHE A N 1
ATOM 797 C CA . PHE A 1 95 ? -1.760 10.286 29.655 1.00 89.38 95 PHE A CA 1
ATOM 798 C C . PHE A 1 95 ? -0.651 11.317 29.414 1.00 89.38 95 PHE A C 1
ATOM 800 O O . PHE A 1 95 ? -0.120 11.415 28.311 1.00 89.38 95 PHE A O 1
ATOM 807 N N . ILE A 1 96 ? -0.260 12.045 30.465 1.00 89.25 96 ILE A N 1
ATOM 808 C CA . ILE A 1 96 ? 0.782 13.079 30.392 1.00 89.25 96 ILE A CA 1
ATOM 809 C C . ILE A 1 96 ? 2.122 12.471 29.960 1.00 89.25 96 ILE A C 1
ATOM 811 O O . ILE A 1 96 ? 2.802 13.037 29.105 1.00 89.25 96 ILE A O 1
ATOM 815 N N . SER A 1 97 ? 2.494 11.309 30.506 1.00 90.94 97 SER A N 1
ATOM 816 C CA . SER A 1 97 ? 3.742 10.636 30.143 1.00 90.94 97 SER A CA 1
ATOM 817 C C . SER A 1 97 ? 3.755 10.181 28.682 1.00 90.94 97 SER A C 1
ATOM 819 O O . SER A 1 97 ? 4.756 10.397 28.003 1.00 90.94 97 SER A O 1
ATOM 821 N N . LEU A 1 98 ? 2.650 9.637 28.159 1.00 91.88 98 LEU A N 1
ATOM 822 C CA . LEU A 1 98 ? 2.550 9.235 26.750 1.00 91.88 98 LEU A CA 1
ATOM 823 C C . LEU A 1 98 ? 2.657 10.433 25.795 1.00 91.88 98 LEU A C 1
ATOM 825 O O . LEU A 1 98 ? 3.361 10.342 24.791 1.00 91.88 98 LEU A O 1
ATOM 829 N N . ILE A 1 99 ? 2.042 11.569 26.136 1.00 90.88 99 ILE A N 1
ATOM 830 C CA . ILE A 1 99 ? 2.178 12.813 25.362 1.00 90.88 99 ILE A CA 1
ATOM 831 C C . ILE A 1 99 ? 3.622 13.335 25.385 1.00 90.88 99 ILE A C 1
ATOM 833 O O . ILE A 1 99 ? 4.150 13.734 24.349 1.00 90.88 99 ILE A O 1
ATOM 837 N N . LEU A 1 100 ? 4.298 13.296 26.539 1.00 92.38 100 LEU A N 1
ATOM 838 C CA . LEU A 1 100 ? 5.713 13.676 26.630 1.00 92.38 100 LEU A CA 1
ATOM 839 C C . LEU A 1 100 ? 6.602 12.771 25.768 1.00 92.38 100 LEU A C 1
ATOM 841 O O . LEU A 1 100 ? 7.488 13.268 25.072 1.00 92.38 100 LEU A O 1
ATOM 845 N N . VAL A 1 101 ? 6.347 11.460 25.767 1.00 93.12 101 VAL A N 1
ATOM 846 C CA . VAL A 1 101 ? 7.050 10.517 24.886 1.00 93.12 101 VAL A CA 1
ATOM 847 C C . VAL A 1 101 ? 6.795 10.858 23.415 1.00 93.12 101 VAL A C 1
ATOM 849 O O . VAL A 1 101 ? 7.742 10.878 22.632 1.00 93.12 101 VAL A O 1
ATOM 852 N N . GLU A 1 102 ? 5.560 11.185 23.029 1.00 91.12 102 GLU A N 1
ATOM 853 C CA . GLU A 1 102 ? 5.234 11.577 21.651 1.00 91.12 102 GLU A CA 1
ATOM 854 C C . GLU A 1 102 ? 5.984 12.848 21.213 1.00 91.12 102 GLU A C 1
ATOM 856 O O . GLU A 1 102 ? 6.539 12.881 20.112 1.00 91.12 102 GLU A O 1
ATOM 861 N N . ILE A 1 103 ? 6.105 13.848 22.093 1.00 91.44 103 ILE A N 1
ATOM 862 C CA . ILE A 1 103 ? 6.904 15.061 21.844 1.00 91.44 103 ILE A CA 1
ATOM 863 C C . ILE A 1 103 ? 8.390 14.717 21.664 1.00 91.44 103 ILE A C 1
ATOM 865 O O . ILE A 1 103 ? 9.037 15.235 20.752 1.00 91.44 103 ILE A O 1
ATOM 869 N N . ILE A 1 104 ? 8.944 13.824 22.489 1.00 93.44 104 ILE A N 1
ATOM 870 C CA . ILE A 1 104 ? 10.339 13.375 22.348 1.00 93.44 104 ILE A CA 1
ATOM 871 C C . ILE A 1 104 ? 10.544 12.684 20.993 1.00 93.44 104 ILE A C 1
ATOM 873 O O . ILE A 1 104 ? 11.511 12.985 20.291 1.00 93.44 104 ILE A O 1
ATOM 877 N N . ILE A 1 105 ? 9.624 11.802 20.591 1.00 93.62 105 ILE A N 1
ATOM 878 C CA . ILE A 1 105 ? 9.685 11.122 19.290 1.00 93.62 105 ILE A CA 1
ATOM 879 C C . ILE A 1 105 ? 9.609 12.143 18.146 1.00 93.62 105 ILE A C 1
ATOM 881 O O . ILE A 1 105 ? 10.393 12.040 17.202 1.00 93.62 105 ILE A O 1
ATOM 885 N N . MET A 1 106 ? 8.734 13.150 18.240 1.00 91.69 106 MET A N 1
ATOM 886 C CA . MET A 1 106 ? 8.653 14.240 17.262 1.00 91.69 106 MET A CA 1
ATOM 887 C C . MET A 1 106 ? 9.998 14.956 17.100 1.00 91.69 106 MET A C 1
ATOM 889 O O . MET A 1 106 ? 10.469 15.132 15.976 1.00 91.69 106 MET A O 1
ATOM 893 N N . LEU A 1 107 ? 10.646 15.334 18.207 1.00 91.94 107 LEU A N 1
ATOM 894 C CA . LEU A 1 107 ? 11.946 16.011 18.175 1.00 91.94 107 LEU A CA 1
ATOM 895 C C . LEU A 1 107 ? 13.038 15.133 17.547 1.00 91.94 107 LEU A C 1
ATOM 897 O O . LEU A 1 107 ? 13.830 15.623 16.738 1.00 91.94 107 LEU A O 1
ATOM 901 N N . ILE A 1 108 ? 13.057 13.836 17.873 1.00 93.31 108 ILE A N 1
ATOM 902 C CA . ILE A 1 108 ? 13.980 12.871 17.260 1.00 93.31 108 ILE A CA 1
ATOM 903 C C . ILE A 1 108 ? 13.735 12.796 15.751 1.00 93.31 108 ILE A C 1
ATOM 905 O O . ILE A 1 108 ? 14.689 12.891 14.980 1.00 93.31 108 ILE A O 1
ATOM 909 N N . ASN A 1 109 ? 12.482 12.677 15.314 1.00 91.12 109 ASN A N 1
ATOM 910 C CA . ASN A 1 109 ? 12.151 12.581 13.895 1.00 91.12 109 ASN A CA 1
ATOM 911 C C . ASN A 1 109 ? 12.537 13.849 13.119 1.00 91.12 109 ASN A C 1
ATOM 913 O O . ASN A 1 109 ? 13.220 13.747 12.100 1.00 91.12 109 ASN A O 1
ATOM 917 N N . ILE A 1 110 ? 12.235 15.042 13.641 1.00 88.69 110 ILE A N 1
ATOM 918 C CA . ILE A 1 110 ? 12.678 16.313 13.037 1.00 88.69 110 ILE A CA 1
ATOM 919 C C . ILE A 1 110 ? 14.212 16.350 12.904 1.00 88.69 110 ILE A C 1
ATOM 921 O O . ILE A 1 110 ? 14.750 16.758 11.869 1.00 88.69 110 ILE A O 1
ATOM 925 N N . PHE A 1 111 ? 14.940 15.876 13.920 1.00 90.88 111 PHE A N 1
ATOM 926 C CA . PHE A 1 111 ? 16.399 15.785 13.868 1.00 90.88 111 PHE A CA 1
ATOM 927 C C . PHE A 1 111 ? 16.895 14.810 12.783 1.00 90.88 111 PHE A C 1
ATOM 929 O O . PHE A 1 111 ? 17.835 15.133 12.044 1.00 90.88 111 PHE A O 1
ATOM 936 N N . LEU A 1 112 ? 16.270 13.633 12.646 1.00 90.25 112 LEU A N 1
ATOM 937 C CA . LEU A 1 112 ? 16.603 12.663 11.596 1.00 90.25 112 LEU A CA 1
ATOM 938 C C . LEU A 1 112 ? 16.364 13.244 10.196 1.00 90.25 112 LEU A C 1
ATOM 940 O O . LEU A 1 112 ? 17.227 13.106 9.323 1.00 90.25 112 LEU A O 1
ATOM 944 N N . GLU A 1 113 ? 15.255 13.950 9.985 1.00 86.94 113 GLU A N 1
ATOM 945 C CA . GLU A 1 113 ? 14.948 14.602 8.709 1.00 86.94 113 GLU A CA 1
ATOM 946 C C . GLU A 1 113 ? 15.954 15.704 8.366 1.00 86.94 113 GLU A C 1
ATOM 948 O O . GLU A 1 113 ? 16.421 15.790 7.225 1.00 86.94 113 GLU A O 1
ATOM 953 N N . PHE A 1 114 ? 16.376 16.499 9.352 1.00 88.00 114 PHE A N 1
ATOM 954 C CA . PHE A 1 114 ? 17.410 17.513 9.150 1.00 88.00 114 PHE A CA 1
ATOM 955 C C . PHE A 1 114 ? 18.766 16.888 8.782 1.00 88.00 114 PHE A C 1
ATOM 957 O O . PHE A 1 114 ? 19.502 17.403 7.930 1.00 88.00 114 PHE A O 1
ATOM 964 N N . LYS A 1 115 ? 19.090 15.730 9.372 1.00 87.56 115 LYS A N 1
ATOM 965 C CA . LYS A 1 115 ? 20.281 14.947 9.019 1.00 87.56 115 LYS A CA 1
ATOM 966 C C . LYS A 1 115 ? 20.204 14.409 7.586 1.00 87.56 115 LYS A C 1
ATOM 968 O O . LYS A 1 115 ? 21.204 14.477 6.868 1.00 87.56 115 LYS A O 1
ATOM 973 N N . ILE A 1 116 ? 19.035 13.931 7.147 1.00 85.31 116 ILE A N 1
ATOM 974 C CA . ILE A 1 116 ? 18.792 13.531 5.750 1.00 85.31 116 ILE A CA 1
ATOM 975 C C . ILE A 1 116 ? 18.980 14.734 4.820 1.00 85.31 116 ILE A C 1
ATOM 977 O O . ILE A 1 116 ? 19.704 14.626 3.831 1.00 85.31 116 ILE A O 1
ATOM 981 N N . TYR A 1 117 ? 18.391 15.887 5.152 1.00 85.50 117 TYR A N 1
ATOM 982 C CA . TYR A 1 117 ? 18.497 17.111 4.357 1.00 85.50 117 TYR A CA 1
ATOM 983 C C . TYR A 1 117 ? 19.952 17.536 4.145 1.00 85.50 117 TYR A C 1
ATOM 985 O O . TYR A 1 117 ? 20.371 17.761 3.008 1.00 85.50 117 TYR A O 1
ATOM 993 N N . ARG A 1 118 ? 20.752 17.574 5.220 1.00 84.06 118 ARG A N 1
ATOM 994 C CA . ARG A 1 118 ? 22.185 17.893 5.137 1.00 84.06 118 ARG A CA 1
ATOM 995 C C . ARG A 1 118 ? 22.944 16.922 4.237 1.00 84.06 118 ARG A C 1
ATOM 997 O O . ARG A 1 118 ? 23.731 17.371 3.408 1.00 84.06 118 ARG A O 1
ATOM 1004 N N . HIS A 1 119 ? 22.692 15.618 4.367 1.00 79.94 119 HIS A N 1
ATOM 1005 C CA . HIS A 1 119 ? 23.336 14.615 3.520 1.00 79.94 119 HIS A CA 1
ATOM 1006 C C . HIS A 1 119 ? 22.958 14.764 2.046 1.00 79.94 119 HIS A C 1
ATOM 1008 O O . HIS A 1 119 ? 23.844 14.758 1.200 1.00 79.94 119 HIS A O 1
ATOM 1014 N N . VAL A 1 120 ? 21.674 14.948 1.735 1.00 77.25 120 VAL A N 1
ATOM 1015 C CA . VAL A 1 120 ? 21.196 15.130 0.355 1.00 77.25 120 VAL A CA 1
ATOM 1016 C C . VAL A 1 120 ? 21.789 16.393 -0.275 1.00 77.25 120 VAL A C 1
ATOM 1018 O O . VAL A 1 120 ? 22.252 16.348 -1.413 1.00 77.25 120 VAL A O 1
ATOM 1021 N N . LYS A 1 121 ? 21.830 17.501 0.473 1.00 76.25 121 LYS A N 1
ATOM 1022 C CA . LYS A 1 121 ? 22.412 18.769 0.016 1.00 76.25 121 LYS A CA 1
ATOM 1023 C C . LYS A 1 121 ? 23.913 18.656 -0.258 1.00 76.25 121 LYS A C 1
ATOM 1025 O O . LYS A 1 121 ? 24.392 19.188 -1.256 1.00 76.25 121 LYS A O 1
ATOM 1030 N N . TYR A 1 122 ? 24.646 17.952 0.607 1.00 72.31 122 TYR A N 1
ATOM 1031 C CA . TYR A 1 122 ? 26.087 17.745 0.451 1.00 72.31 122 TYR A CA 1
ATOM 1032 C C . TYR A 1 122 ? 26.413 16.781 -0.699 1.00 72.31 122 TYR A C 1
ATOM 1034 O O . TYR A 1 122 ? 27.299 17.065 -1.495 1.00 72.31 122 TYR A O 1
ATOM 1042 N N . SER A 1 123 ? 25.663 15.683 -0.838 1.00 66.69 123 SER A N 1
ATOM 1043 C CA . SER A 1 123 ? 25.853 14.722 -1.931 1.00 66.69 123 SER A CA 1
ATOM 1044 C C . SER A 1 123 ? 25.556 15.316 -3.309 1.00 66.69 123 SER A C 1
ATOM 1046 O O . SER A 1 123 ? 26.298 15.023 -4.235 1.00 66.69 123 SER A O 1
ATOM 1048 N N . SER A 1 124 ? 24.561 16.206 -3.448 1.00 59.09 124 SER A N 1
ATOM 1049 C CA . SER A 1 124 ? 24.273 16.846 -4.748 1.00 59.09 124 SER A CA 1
ATOM 1050 C C . SER A 1 124 ? 25.377 17.790 -5.247 1.00 59.09 124 SER A C 1
ATOM 1052 O O . SER A 1 124 ? 25.366 18.189 -6.404 1.00 59.09 124 SER A O 1
ATOM 1054 N N . LYS A 1 125 ? 26.334 18.163 -4.383 1.00 56.66 125 LYS A N 1
ATOM 1055 C CA . LYS A 1 125 ? 27.488 18.991 -4.763 1.00 56.66 125 LYS A CA 1
ATOM 1056 C C . LYS A 1 125 ? 28.681 18.182 -5.286 1.00 56.66 125 LYS A C 1
ATOM 1058 O O . LYS A 1 125 ? 29.572 18.785 -5.868 1.00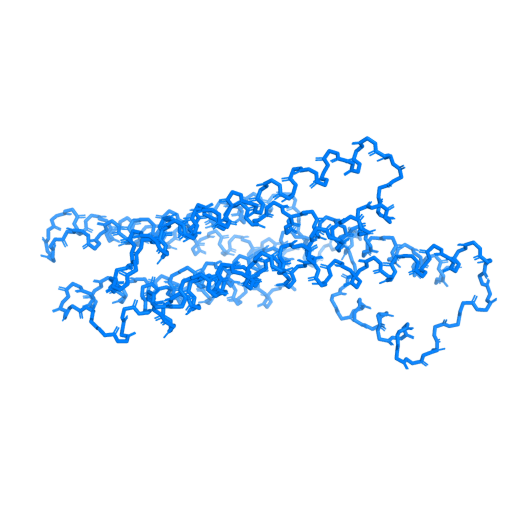 56.66 125 LYS A O 1
ATOM 1063 N N . ASN A 1 126 ? 28.690 16.860 -5.095 1.00 51.34 126 ASN A N 1
ATOM 1064 C CA . ASN A 1 126 ? 29.843 15.991 -5.363 1.00 51.34 126 ASN A CA 1
ATOM 1065 C C . ASN A 1 126 ? 29.492 14.809 -6.297 1.00 51.34 126 ASN A C 1
ATOM 1067 O O . ASN A 1 126 ? 30.057 13.733 -6.132 1.00 51.34 126 ASN A O 1
ATOM 1071 N N . GLU A 1 127 ? 28.522 14.942 -7.208 1.00 49.69 127 GLU A N 1
ATOM 1072 C CA . GLU A 1 127 ? 28.023 13.794 -7.987 1.00 49.69 127 GLU A CA 1
ATOM 1073 C C . GLU A 1 127 ? 29.070 13.229 -8.972 1.00 49.69 127 GLU A C 1
ATOM 1075 O O . GLU A 1 127 ? 29.233 13.722 -10.083 1.00 49.69 127 GLU A O 1
ATOM 1080 N N . GLU A 1 128 ? 29.732 12.138 -8.569 1.00 39.97 128 GLU A N 1
ATOM 1081 C CA . GLU A 1 128 ? 30.066 11.026 -9.466 1.00 39.97 128 GLU A CA 1
ATOM 1082 C C . GLU A 1 128 ? 28.781 10.232 -9.765 1.00 39.97 128 GLU A C 1
ATOM 1084 O O . GLU A 1 128 ? 27.948 9.998 -8.882 1.00 39.97 128 GLU A O 1
ATOM 1089 N N . GLU A 1 129 ? 28.609 9.850 -11.031 1.00 45.16 129 GLU A N 1
ATOM 1090 C CA . GLU A 1 129 ? 27.406 9.247 -11.608 1.00 45.16 129 GLU A CA 1
ATOM 1091 C C . GLU A 1 129 ? 27.030 7.890 -10.980 1.00 45.16 129 GLU A C 1
ATOM 1093 O O . GLU A 1 129 ? 27.368 6.821 -11.490 1.00 45.16 129 GLU A O 1
ATOM 1098 N N . GLU A 1 130 ? 26.247 7.895 -9.900 1.00 46.66 130 GLU A N 1
ATOM 1099 C CA . GLU A 1 130 ? 25.603 6.674 -9.409 1.00 46.66 130 GLU A CA 1
ATOM 1100 C C . GLU A 1 130 ? 24.247 6.462 -10.117 1.00 46.66 130 GLU A C 1
ATOM 1102 O O . GLU A 1 130 ? 23.394 7.343 -10.192 1.00 46.66 130 GLU A O 1
ATOM 1107 N N . TYR A 1 131 ? 24.044 5.272 -10.683 1.00 45.94 131 TYR A N 1
ATOM 1108 C CA . TYR A 1 131 ? 22.923 4.896 -11.557 1.00 45.94 131 TYR A CA 1
ATOM 1109 C C . TYR A 1 131 ? 21.517 5.225 -10.984 1.00 45.94 131 TYR A C 1
ATOM 1111 O O . TYR A 1 131 ? 21.067 4.636 -10.001 1.00 45.94 131 TYR A O 1
ATOM 1119 N N . THR A 1 132 ? 20.775 6.127 -11.646 1.00 52.88 132 THR A N 1
ATOM 1120 C CA . THR A 1 132 ? 19.586 6.829 -11.095 1.00 52.88 132 THR A CA 1
ATOM 1121 C C . THR A 1 132 ? 18.164 6.327 -11.440 1.00 52.88 132 THR A C 1
ATOM 1123 O O . THR A 1 132 ? 17.270 7.142 -11.372 1.00 52.88 132 THR A O 1
ATOM 1126 N N . PRO A 1 133 ? 17.830 5.046 -11.686 1.00 55.16 133 PRO A N 1
ATOM 1127 C CA . PRO A 1 133 ? 16.567 4.634 -12.380 1.00 55.16 133 PRO A CA 1
ATOM 1128 C C . PRO A 1 133 ? 15.930 5.591 -13.435 1.00 55.16 133 PRO A C 1
ATOM 1130 O O . PRO A 1 133 ? 16.443 6.665 -13.719 1.00 55.16 133 PRO A O 1
ATOM 1133 N N . LEU A 1 134 ? 14.860 5.197 -14.129 1.00 57.84 134 LEU A N 1
ATOM 1134 C CA . LEU A 1 134 ? 14.096 6.153 -14.957 1.00 57.84 134 LEU A CA 1
ATOM 1135 C C . LEU A 1 134 ? 13.239 7.033 -14.034 1.00 57.84 134 LEU A C 1
ATOM 1137 O O . LEU A 1 134 ? 12.667 6.540 -13.057 1.00 57.84 134 LEU A O 1
ATOM 1141 N N . SER A 1 135 ? 13.158 8.332 -14.314 1.00 62.59 135 SER A N 1
ATOM 1142 C CA . SER A 1 135 ? 12.226 9.229 -13.632 1.00 62.59 135 SER A CA 1
ATOM 1143 C C . SER A 1 135 ? 10.777 8.856 -13.992 1.00 62.59 135 SER A C 1
ATOM 1145 O O . SER A 1 135 ? 10.514 8.284 -15.049 1.00 62.59 135 SER A O 1
ATOM 1147 N N . ASN A 1 136 ? 9.808 9.172 -13.123 1.00 59.75 136 ASN A N 1
ATOM 1148 C CA . ASN A 1 136 ? 8.389 8.932 -13.426 1.00 59.75 136 ASN A CA 1
ATOM 1149 C C . ASN A 1 136 ? 7.928 9.705 -14.671 1.00 59.75 136 ASN A C 1
ATOM 1151 O O . ASN A 1 136 ? 7.021 9.249 -15.358 1.00 59.75 136 ASN A O 1
ATOM 1155 N N . GLU A 1 137 ? 8.531 10.862 -14.946 1.00 64.69 137 GLU A N 1
ATOM 1156 C CA . GLU A 1 137 ? 8.250 11.657 -16.143 1.00 64.69 137 GLU A CA 1
ATOM 1157 C C . GLU A 1 137 ? 8.838 10.975 -17.374 1.00 64.69 137 GLU A C 1
ATOM 1159 O O . GLU A 1 137 ? 8.096 10.720 -18.308 1.00 64.69 137 GLU A O 1
ATOM 1164 N N . GLU A 1 138 ? 10.101 10.539 -17.326 1.00 65.56 138 GLU A N 1
ATOM 1165 C CA . GLU A 1 138 ? 10.734 9.799 -18.428 1.00 65.56 138 GLU A CA 1
ATOM 1166 C C . GLU A 1 138 ? 9.992 8.489 -18.722 1.00 65.56 138 GLU A C 1
ATOM 1168 O O . GLU A 1 138 ? 9.773 8.133 -19.875 1.00 65.56 138 GLU A O 1
ATOM 1173 N N . SER A 1 139 ? 9.543 7.779 -17.682 1.00 61.81 139 SER A N 1
ATOM 1174 C CA . SER A 1 139 ? 8.747 6.569 -17.862 1.00 61.81 139 SER A CA 1
ATOM 1175 C C . SER A 1 139 ? 7.372 6.852 -18.456 1.00 61.81 139 SER A C 1
ATOM 1177 O O . SER A 1 139 ? 6.902 6.037 -19.246 1.00 61.81 139 SER A O 1
ATOM 1179 N N . LYS A 1 140 ? 6.705 7.941 -18.058 1.00 66.25 140 LYS A N 1
ATOM 1180 C CA . LYS A 1 140 ? 5.430 8.341 -18.662 1.00 66.25 140 LYS A CA 1
ATOM 1181 C C . LYS A 1 140 ? 5.627 8.719 -20.119 1.00 66.25 140 LYS A C 1
ATOM 1183 O O . LYS A 1 140 ? 4.843 8.270 -20.938 1.00 66.25 140 LYS A O 1
ATOM 1188 N N . ASP A 1 141 ? 6.698 9.438 -20.427 1.00 68.56 141 ASP A N 1
ATOM 1189 C CA . ASP A 1 141 ? 7.066 9.839 -21.781 1.00 68.56 141 ASP A CA 1
ATOM 1190 C C . ASP A 1 141 ? 7.294 8.620 -22.684 1.00 68.56 141 ASP A C 1
ATOM 1192 O O . ASP A 1 141 ? 6.783 8.561 -23.795 1.00 68.56 141 ASP A O 1
ATOM 1196 N N . ILE A 1 142 ? 8.000 7.598 -22.188 1.00 68.31 142 ILE A N 1
ATOM 1197 C CA . ILE A 1 142 ? 8.223 6.339 -22.917 1.00 68.31 142 ILE A CA 1
ATOM 1198 C C . ILE A 1 142 ? 6.909 5.573 -23.114 1.00 68.31 142 ILE A C 1
ATOM 1200 O O . ILE A 1 142 ? 6.643 5.075 -24.203 1.00 68.31 142 ILE A O 1
ATOM 1204 N N . ILE A 1 143 ? 6.080 5.473 -22.069 1.00 65.00 143 ILE A N 1
ATOM 1205 C CA . ILE A 1 143 ? 4.781 4.786 -22.138 1.00 65.00 143 ILE A CA 1
ATOM 1206 C C . ILE A 1 143 ? 3.838 5.518 -23.103 1.00 65.00 143 ILE A C 1
ATOM 1208 O O . IL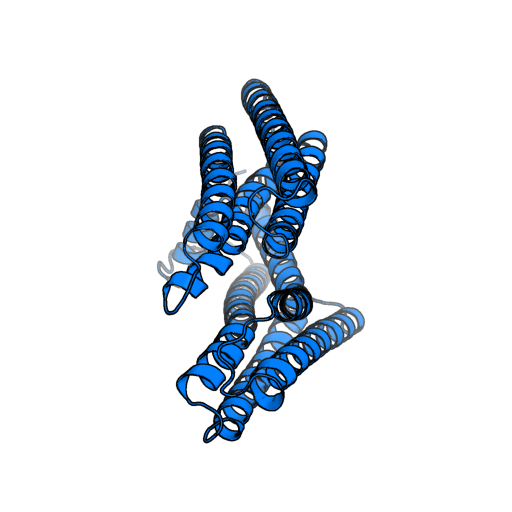E A 1 143 ? 3.161 4.873 -23.895 1.00 65.00 143 ILE A O 1
ATOM 1212 N N . GLN A 1 144 ? 3.808 6.848 -23.060 1.00 64.38 144 GLN A N 1
ATOM 1213 C CA . GLN A 1 144 ? 2.984 7.691 -23.920 1.00 64.38 144 GLN A CA 1
ATOM 1214 C C . GLN A 1 144 ? 3.439 7.600 -25.376 1.00 64.38 144 GLN A C 1
ATOM 1216 O O . GLN A 1 144 ? 2.620 7.315 -26.246 1.00 64.38 144 GLN A O 1
ATOM 1221 N N . LYS A 1 145 ? 4.745 7.699 -25.636 1.00 64.81 145 LYS A N 1
ATOM 1222 C CA . LYS A 1 145 ? 5.272 7.545 -26.994 1.00 64.81 145 LYS A CA 1
ATOM 1223 C C . LYS A 1 145 ? 5.055 6.144 -27.574 1.00 64.81 145 LYS A C 1
ATOM 1225 O O . LYS A 1 145 ? 4.961 6.010 -28.787 1.00 64.81 145 LYS A O 1
ATOM 1230 N N . TYR A 1 146 ? 4.973 5.117 -26.725 1.00 64.56 146 TYR A N 1
ATOM 1231 C CA . TYR A 1 146 ? 4.730 3.738 -27.151 1.00 64.56 146 TYR A CA 1
ATOM 1232 C C . TYR A 1 146 ? 3.242 3.419 -27.384 1.00 64.56 146 TYR A C 1
ATOM 1234 O O . TYR A 1 146 ? 2.925 2.683 -28.307 1.00 64.56 146 TYR A O 1
ATOM 1242 N N . TYR A 1 147 ? 2.324 3.934 -26.558 1.00 60.28 147 TYR A N 1
ATOM 1243 C CA . TYR A 1 147 ? 0.893 3.596 -26.650 1.00 60.28 147 TYR A CA 1
ATOM 1244 C C . TYR A 1 147 ? 0.026 4.626 -27.387 1.00 60.28 147 TYR A C 1
ATOM 1246 O O . TYR A 1 147 ? -1.096 4.283 -27.753 1.00 60.28 147 TYR A O 1
ATOM 1254 N N . ILE A 1 148 ? 0.471 5.882 -27.504 1.00 57.28 148 ILE A N 1
ATOM 1255 C CA . ILE A 1 148 ? -0.358 7.002 -27.986 1.00 57.28 148 ILE A CA 1
ATOM 1256 C C . ILE A 1 148 ? 0.206 7.600 -29.271 1.00 57.28 148 ILE A C 1
ATOM 1258 O O . ILE A 1 148 ? -0.557 7.834 -30.200 1.00 57.28 148 ILE A O 1
ATOM 1262 N N . ASP A 1 149 ? 1.516 7.848 -29.331 1.00 55.34 149 ASP A N 1
ATOM 1263 C CA . ASP A 1 149 ? 2.075 8.612 -30.451 1.00 55.34 149 ASP A CA 1
ATOM 1264 C C . ASP A 1 149 ? 2.484 7.753 -31.658 1.00 55.34 149 ASP A C 1
ATOM 1266 O O . ASP A 1 149 ? 2.860 8.337 -32.668 1.00 55.34 149 ASP A O 1
ATOM 1270 N N . ASP A 1 150 ? 2.482 6.411 -31.568 1.00 53.03 150 ASP A N 1
ATOM 1271 C CA . ASP A 1 150 ? 2.989 5.463 -32.596 1.00 53.03 150 ASP A CA 1
ATOM 1272 C C . ASP A 1 150 ? 4.384 5.822 -33.181 1.00 53.03 150 ASP A C 1
ATOM 1274 O O . ASP A 1 150 ? 4.850 5.246 -34.160 1.00 53.03 150 ASP A O 1
ATOM 1278 N N . ASN A 1 151 ? 5.097 6.754 -32.541 1.00 46.59 151 ASN A N 1
ATOM 1279 C CA . ASN A 1 151 ? 6.312 7.402 -33.036 1.00 46.59 151 ASN A CA 1
ATOM 1280 C C . ASN A 1 151 ? 7.588 6.803 -32.432 1.00 46.59 151 ASN A C 1
ATOM 1282 O O . ASN A 1 151 ? 8.690 7.299 -32.680 1.00 46.59 151 ASN A O 1
ATOM 1286 N N . PHE A 1 152 ? 7.477 5.758 -31.606 1.00 52.59 152 PHE A N 1
ATOM 1287 C CA . PHE A 1 152 ? 8.654 5.037 -31.133 1.00 52.59 152 PHE A CA 1
ATOM 1288 C C . PHE A 1 152 ? 9.133 4.093 -32.232 1.00 52.59 152 PHE A C 1
ATOM 1290 O O . PHE A 1 152 ? 8.792 2.910 -32.264 1.00 52.59 152 PHE A O 1
ATOM 1297 N N . ASP A 1 153 ? 9.907 4.653 -33.160 1.00 49.31 153 ASP A N 1
ATOM 1298 C CA . ASP A 1 153 ? 10.360 3.918 -34.324 1.00 49.31 153 ASP A CA 1
ATOM 1299 C C . ASP A 1 153 ? 11.379 2.838 -33.927 1.00 49.31 153 ASP A C 1
ATOM 1301 O O . ASP A 1 153 ? 12.570 3.071 -33.688 1.00 49.31 153 ASP A O 1
ATOM 1305 N N . TYR A 1 154 ? 10.868 1.618 -33.802 1.00 52.62 154 TYR A N 1
ATOM 1306 C CA . TYR A 1 154 ? 11.649 0.398 -33.677 1.00 52.62 154 TYR A CA 1
ATOM 1307 C C . TYR A 1 154 ? 11.985 -0.203 -35.052 1.00 52.62 154 TYR A C 1
ATOM 1309 O O . TYR A 1 154 ? 12.496 -1.325 -35.085 1.00 52.62 154 TYR A O 1
ATOM 1317 N N . SER A 1 155 ? 11.745 0.507 -36.170 1.00 47.72 155 SER A N 1
ATOM 1318 C CA . SER A 1 155 ? 12.080 0.080 -37.543 1.00 47.72 155 SER A CA 1
ATOM 1319 C C . SER A 1 155 ? 13.476 -0.541 -37.649 1.00 47.72 155 SER A C 1
ATOM 1321 O O . SER A 1 155 ? 13.618 -1.604 -38.249 1.00 47.72 155 SER A O 1
ATOM 1323 N N . ASN A 1 156 ? 14.455 0.039 -36.950 1.00 48.34 156 ASN A N 1
ATOM 1324 C CA . ASN A 1 156 ? 15.859 -0.385 -36.937 1.00 48.34 156 ASN A CA 1
ATOM 1325 C C . ASN A 1 156 ? 16.225 -1.465 -35.892 1.00 48.34 156 ASN A C 1
ATOM 1327 O O . ASN A 1 156 ? 17.402 -1.769 -35.727 1.00 48.34 156 ASN A O 1
ATOM 1331 N N . SER A 1 157 ? 15.261 -2.029 -35.155 1.00 53.12 157 SER A N 1
ATOM 1332 C CA . SER A 1 157 ? 15.502 -3.117 -34.186 1.00 53.12 157 SER A CA 1
ATOM 1333 C C . SER A 1 157 ? 15.063 -4.478 -34.725 1.00 53.12 157 SER A C 1
ATOM 1335 O O . SER A 1 157 ? 14.072 -4.567 -35.464 1.00 53.12 157 SER A O 1
ATOM 1337 N N . ASN A 1 158 ? 15.782 -5.535 -34.331 1.00 57.81 158 ASN A N 1
ATOM 1338 C CA . ASN A 1 158 ? 15.491 -6.905 -34.745 1.00 57.81 158 ASN A CA 1
ATOM 1339 C C . ASN A 1 158 ? 14.096 -7.343 -34.261 1.00 57.81 158 ASN A C 1
ATOM 1341 O O . ASN A 1 158 ? 13.575 -6.867 -33.253 1.00 57.81 158 ASN A O 1
ATOM 1345 N N . ILE A 1 159 ? 13.479 -8.286 -34.982 1.00 58.88 159 ILE A N 1
ATOM 1346 C CA . ILE A 1 159 ? 12.120 -8.791 -34.698 1.00 58.88 159 ILE A CA 1
ATOM 1347 C C . ILE A 1 159 ? 12.000 -9.345 -33.264 1.00 58.88 159 ILE A C 1
ATOM 1349 O O . ILE A 1 159 ? 10.940 -9.246 -32.643 1.00 58.88 159 ILE A O 1
ATOM 1353 N N . GLU A 1 160 ? 13.078 -9.923 -32.735 1.00 59.62 160 GLU A N 1
ATOM 1354 C CA . GLU A 1 160 ? 13.143 -10.464 -31.372 1.00 59.62 160 GLU A CA 1
ATOM 1355 C C . GLU A 1 160 ? 13.106 -9.361 -30.308 1.00 59.62 160 GLU A C 1
ATOM 1357 O O . GLU A 1 160 ? 12.317 -9.464 -29.365 1.00 59.62 160 GLU A O 1
ATOM 1362 N N . ASP A 1 161 ? 13.834 -8.262 -30.523 1.00 63.50 161 ASP A N 1
ATOM 1363 C CA . ASP A 1 161 ? 13.844 -7.107 -29.619 1.00 63.50 161 ASP A CA 1
ATOM 1364 C C . ASP A 1 161 ? 12.445 -6.486 -29.513 1.00 63.50 161 ASP A C 1
ATOM 1366 O O . ASP A 1 161 ? 11.967 -6.185 -28.418 1.00 63.50 161 ASP A O 1
ATOM 1370 N N . ARG A 1 162 ? 11.733 -6.360 -30.644 1.00 61.03 162 ARG A N 1
ATOM 1371 C CA . ARG A 1 162 ? 10.358 -5.828 -30.660 1.00 61.03 162 ARG A CA 1
ATOM 1372 C C . ARG A 1 162 ? 9.403 -6.681 -29.830 1.00 61.03 162 ARG A C 1
ATOM 1374 O O . ARG A 1 162 ? 8.648 -6.149 -29.022 1.00 61.03 162 ARG A O 1
ATOM 1381 N N . LYS A 1 163 ? 9.466 -8.009 -29.974 1.00 66.88 163 LYS A N 1
ATOM 1382 C CA . LYS A 1 163 ? 8.631 -8.934 -29.188 1.00 66.88 163 LYS A CA 1
ATOM 1383 C C . LYS A 1 163 ? 8.937 -8.851 -27.694 1.00 66.88 163 LYS A C 1
ATOM 1385 O O . LYS A 1 163 ? 8.020 -8.960 -26.878 1.00 66.88 163 LYS A O 1
ATOM 1390 N N . GLU A 1 164 ? 10.203 -8.675 -27.323 1.00 71.56 164 GLU A N 1
ATOM 1391 C CA . GLU A 1 164 ? 10.603 -8.516 -25.925 1.00 71.56 164 GLU A CA 1
ATOM 1392 C C . GLU A 1 164 ? 10.096 -7.191 -25.337 1.00 71.56 164 GLU A C 1
ATOM 1394 O O . GLU A 1 164 ? 9.564 -7.161 -24.223 1.00 71.56 164 GLU A O 1
ATOM 1399 N N . ILE A 1 165 ? 10.167 -6.114 -26.114 1.00 69.56 165 ILE A N 1
ATOM 1400 C CA . ILE A 1 165 ? 9.664 -4.795 -25.734 1.00 69.56 165 ILE A CA 1
ATOM 1401 C C . ILE A 1 165 ? 8.138 -4.806 -25.577 1.00 69.56 165 ILE A C 1
ATOM 1403 O O . ILE A 1 165 ? 7.629 -4.402 -24.527 1.00 69.56 165 ILE A O 1
ATOM 1407 N N . ASP A 1 166 ? 7.399 -5.357 -26.541 1.00 72.88 166 ASP A N 1
ATOM 1408 C CA . ASP A 1 166 ? 5.939 -5.502 -26.461 1.00 72.88 166 ASP A CA 1
ATOM 1409 C C . ASP A 1 166 ? 5.523 -6.320 -25.234 1.00 72.88 166 ASP A C 1
ATOM 1411 O O . ASP A 1 166 ? 4.578 -5.984 -24.508 1.00 72.88 166 ASP A O 1
ATOM 1415 N N . LYS A 1 167 ? 6.273 -7.388 -24.949 1.00 80.69 167 LYS A N 1
ATOM 1416 C CA . LYS A 1 167 ? 6.079 -8.218 -23.761 1.00 80.69 167 LYS A CA 1
ATOM 1417 C C . LYS A 1 167 ? 6.274 -7.412 -22.474 1.00 80.69 167 LYS A C 1
ATOM 1419 O O . LYS A 1 167 ? 5.464 -7.544 -21.551 1.00 80.69 167 LYS A O 1
ATOM 1424 N N . LEU A 1 168 ? 7.301 -6.565 -22.409 1.00 77.56 168 LEU A N 1
ATOM 1425 C CA . LEU A 1 168 ? 7.579 -5.685 -21.272 1.00 77.56 168 LEU A CA 1
ATOM 1426 C C . LEU A 1 168 ? 6.467 -4.639 -21.068 1.00 77.56 168 LEU A C 1
ATOM 1428 O O . LEU A 1 168 ? 6.015 -4.435 -19.936 1.00 77.56 168 LEU A O 1
ATOM 1432 N N . PHE A 1 169 ? 5.965 -4.018 -22.139 1.00 79.00 169 PHE A N 1
ATOM 1433 C CA . PHE A 1 169 ? 4.870 -3.045 -22.051 1.00 79.00 169 PHE A CA 1
ATOM 1434 C C . PHE A 1 169 ? 3.527 -3.690 -21.689 1.00 79.00 169 PHE A C 1
ATOM 1436 O O . PHE A 1 169 ? 2.766 -3.155 -20.873 1.00 79.00 169 PHE A O 1
ATOM 1443 N N . ARG A 1 170 ? 3.232 -4.876 -22.225 1.00 83.38 170 ARG A N 1
ATOM 1444 C CA . ARG A 1 170 ? 2.057 -5.652 -21.811 1.00 83.38 170 ARG A CA 1
ATOM 1445 C C . ARG A 1 170 ? 2.138 -6.022 -20.332 1.00 83.38 170 ARG A C 1
ATOM 1447 O O . ARG A 1 170 ? 1.137 -5.951 -19.616 1.00 83.38 170 ARG A O 1
ATOM 1454 N N . LEU A 1 171 ? 3.331 -6.377 -19.861 1.00 87.25 171 LEU A N 1
ATOM 1455 C CA . LEU A 1 171 ? 3.568 -6.711 -18.466 1.00 87.25 171 LEU A CA 1
ATOM 1456 C C . LEU A 1 171 ? 3.313 -5.516 -17.538 1.00 87.25 171 LEU A C 1
ATOM 1458 O O . LEU A 1 171 ? 2.610 -5.687 -16.541 1.00 87.25 171 LEU A O 1
ATOM 1462 N N . ILE A 1 172 ? 3.808 -4.312 -17.854 1.00 85.75 172 ILE A N 1
ATOM 1463 C CA . ILE A 1 172 ? 3.588 -3.140 -16.986 1.00 85.75 172 ILE A CA 1
ATOM 1464 C C . ILE A 1 172 ? 2.101 -2.760 -16.902 1.00 85.75 172 ILE A C 1
ATOM 1466 O O . ILE A 1 172 ? 1.606 -2.417 -15.826 1.00 85.75 172 ILE A O 1
ATOM 1470 N N . LYS A 1 173 ? 1.352 -2.924 -18.000 1.00 87.31 173 LYS A N 1
ATOM 1471 C CA . LYS A 1 173 ? -0.104 -2.724 -18.027 1.00 87.31 173 LYS A CA 1
ATOM 1472 C C . LYS A 1 173 ? -0.826 -3.703 -17.093 1.00 87.31 173 LYS A C 1
ATOM 1474 O O . LYS A 1 173 ? -1.651 -3.293 -16.276 1.00 87.31 173 LYS A O 1
ATOM 1479 N N . LEU A 1 174 ? -0.467 -4.987 -17.152 1.00 89.88 174 LEU A N 1
ATOM 1480 C CA . LEU A 1 174 ? -1.020 -6.022 -16.269 1.00 89.88 174 LEU A CA 1
ATOM 1481 C C . LEU A 1 174 ? -0.652 -5.802 -14.796 1.00 89.88 174 LEU A C 1
ATOM 1483 O O . LEU A 1 174 ? -1.472 -6.056 -13.914 1.00 89.88 174 LEU A O 1
ATOM 1487 N N . VAL A 1 175 ? 0.556 -5.303 -14.520 1.00 91.62 175 VAL A N 1
ATOM 1488 C CA . VAL A 1 175 ? 0.988 -4.904 -13.171 1.00 91.62 175 VAL A CA 1
ATOM 1489 C C . VAL A 1 175 ? 0.096 -3.782 -12.637 1.00 91.62 175 VAL A C 1
ATOM 1491 O O . VAL A 1 175 ? -0.348 -3.860 -11.489 1.00 91.62 175 VAL A O 1
ATOM 1494 N N . GLY A 1 176 ? -0.219 -2.781 -13.465 1.00 88.00 176 GLY A N 1
ATOM 1495 C CA . GLY A 1 176 ? -1.152 -1.705 -13.125 1.00 88.00 176 GLY A CA 1
ATOM 1496 C C . GLY A 1 176 ? -2.542 -2.231 -12.761 1.00 88.00 176 GLY A C 1
ATOM 1497 O O . GLY A 1 176 ? -3.019 -1.979 -11.654 1.00 88.00 176 GLY A O 1
ATOM 1498 N N . TYR A 1 177 ? -3.153 -3.040 -13.634 1.00 91.44 177 TYR A N 1
ATOM 1499 C CA . TYR A 1 177 ? -4.472 -3.635 -13.373 1.00 91.44 177 TYR A CA 1
ATOM 1500 C C . TYR A 1 177 ? -4.489 -4.521 -12.126 1.00 91.44 177 TYR A C 1
ATOM 1502 O O . TYR A 1 177 ? -5.377 -4.386 -11.289 1.00 91.44 177 TYR A O 1
ATOM 1510 N N . SER A 1 178 ? -3.480 -5.379 -11.956 1.00 92.75 178 SER A N 1
ATOM 1511 C CA . SER A 1 178 ? -3.350 -6.223 -10.764 1.00 92.75 178 SER A CA 1
ATOM 1512 C C . SER A 1 178 ? -3.228 -5.384 -9.488 1.00 92.75 178 SER A C 1
ATOM 1514 O O . SER A 1 178 ? -3.796 -5.747 -8.464 1.00 92.75 178 SER A O 1
ATOM 1516 N N . THR A 1 179 ? -2.528 -4.250 -9.538 1.00 91.00 179 THR A N 1
ATOM 1517 C CA . THR A 1 179 ? -2.372 -3.357 -8.381 1.00 91.00 179 THR A CA 1
ATOM 1518 C C . THR A 1 179 ? -3.696 -2.701 -7.996 1.00 91.00 179 THR A C 1
ATOM 1520 O O . THR A 1 179 ? -4.067 -2.726 -6.825 1.00 91.00 179 THR A O 1
ATOM 1523 N N . VAL A 1 180 ? -4.444 -2.179 -8.974 1.00 91.56 180 VAL A N 1
ATOM 1524 C CA . VAL A 1 180 ? -5.776 -1.594 -8.742 1.00 91.56 180 VAL A CA 1
ATOM 1525 C C . VAL A 1 180 ? -6.738 -2.633 -8.159 1.00 91.56 180 VAL A C 1
ATOM 1527 O O . VAL A 1 180 ? -7.426 -2.344 -7.183 1.00 91.56 180 VAL A O 1
ATOM 1530 N N . MET A 1 181 ? -6.732 -3.859 -8.693 1.00 91.62 181 MET A N 1
ATOM 1531 C CA . MET A 1 181 ? -7.561 -4.953 -8.175 1.00 91.62 181 MET A CA 1
ATOM 1532 C C . MET A 1 181 ? -7.245 -5.271 -6.711 1.00 91.62 181 MET A C 1
ATOM 1534 O O . MET A 1 181 ? -8.164 -5.370 -5.901 1.00 91.62 181 MET A O 1
ATOM 1538 N N . VAL A 1 182 ? -5.964 -5.362 -6.338 1.00 93.25 182 VAL A N 1
ATOM 1539 C CA . VAL A 1 182 ? -5.581 -5.636 -4.943 1.00 93.25 182 VAL A CA 1
ATOM 1540 C C . VAL A 1 182 ? -6.045 -4.520 -4.000 1.00 93.25 182 VAL A C 1
ATOM 1542 O O . VAL A 1 182 ? -6.580 -4.819 -2.935 1.00 93.25 182 VAL A O 1
ATOM 1545 N N . TYR A 1 183 ? -5.904 -3.248 -4.391 1.00 90.50 183 TYR A N 1
ATOM 1546 C CA . TYR A 1 183 ? -6.395 -2.121 -3.587 1.00 90.50 183 TYR A CA 1
ATOM 1547 C C . TYR A 1 183 ? -7.922 -2.051 -3.499 1.00 90.50 183 TYR A C 1
ATOM 1549 O O . TYR A 1 183 ? -8.453 -1.518 -2.526 1.00 90.50 183 TYR A O 1
ATOM 1557 N N . SER A 1 184 ? -8.635 -2.597 -4.485 1.00 92.44 184 SER A N 1
ATOM 1558 C CA . SER A 1 184 ? -10.098 -2.577 -4.497 1.00 92.44 184 SER A CA 1
ATOM 1559 C C . SER A 1 184 ? -10.720 -3.461 -3.411 1.00 92.44 184 SER A C 1
ATOM 1561 O O . SER A 1 184 ? -11.767 -3.099 -2.885 1.00 92.44 184 SER A O 1
ATOM 1563 N N . PHE A 1 185 ? -10.074 -4.566 -3.011 1.00 94.12 185 PHE A N 1
ATOM 1564 C CA . PHE A 1 185 ? -10.622 -5.491 -2.008 1.00 94.12 185 PHE A CA 1
ATOM 1565 C C . PHE A 1 185 ? -10.955 -4.832 -0.665 1.00 94.12 185 PHE A C 1
ATOM 1567 O O . PHE A 1 185 ? -12.117 -4.908 -0.265 1.00 94.12 185 PHE A O 1
ATOM 1574 N N . PRO A 1 186 ? -10.008 -4.172 0.034 1.00 91.19 186 PRO A N 1
ATOM 1575 C CA . PRO A 1 186 ? -10.318 -3.545 1.314 1.00 91.19 186 PRO A CA 1
ATOM 1576 C C . PRO A 1 186 ? -11.377 -2.447 1.177 1.00 91.19 186 PRO A C 1
ATOM 1578 O O . PRO A 1 186 ? -12.224 -2.298 2.048 1.00 91.19 186 PRO A O 1
ATOM 1581 N N . ILE A 1 187 ? -11.387 -1.721 0.056 1.00 88.31 187 ILE A N 1
ATOM 1582 C CA . ILE A 1 187 ? -12.369 -0.664 -0.202 1.00 88.31 187 ILE A CA 1
ATOM 1583 C C . ILE A 1 187 ? -13.771 -1.262 -0.366 1.00 88.31 187 ILE A C 1
ATOM 1585 O O . ILE A 1 187 ? -14.707 -0.823 0.295 1.00 88.31 187 ILE A O 1
ATOM 1589 N N . ILE A 1 188 ? -13.923 -2.272 -1.225 1.00 91.31 188 ILE A N 1
ATOM 1590 C CA . ILE A 1 188 ? -15.219 -2.884 -1.540 1.00 91.31 188 ILE A CA 1
ATOM 1591 C C . ILE A 1 188 ? -15.779 -3.636 -0.337 1.00 91.31 188 ILE A C 1
ATOM 1593 O O . ILE A 1 188 ? -16.972 -3.523 -0.072 1.00 91.31 188 ILE A O 1
ATOM 1597 N N . ILE A 1 189 ? -14.945 -4.376 0.398 1.00 91.56 189 ILE A N 1
ATOM 1598 C CA . ILE A 1 189 ? -15.397 -5.109 1.584 1.00 91.56 189 ILE A CA 1
ATOM 1599 C C . ILE A 1 189 ? -15.882 -4.112 2.639 1.00 91.56 189 ILE A C 1
ATOM 1601 O O . ILE A 1 189 ? -17.043 -4.164 3.037 1.00 91.56 189 ILE A O 1
ATOM 1605 N N . SER A 1 190 ? -15.041 -3.155 3.027 1.00 87.50 190 SER A N 1
ATOM 1606 C CA . SER A 1 190 ? -15.348 -2.281 4.158 1.00 87.50 190 SER A CA 1
ATOM 1607 C C . SER A 1 190 ? -16.403 -1.221 3.837 1.00 87.50 190 SER A C 1
ATOM 1609 O O . SER A 1 190 ? -17.307 -0.999 4.642 1.00 87.50 190 SER A O 1
ATOM 1611 N N . LEU A 1 191 ? -16.360 -0.588 2.656 1.00 85.88 191 LEU A N 1
ATOM 1612 C CA . LEU A 1 191 ? -17.408 0.362 2.258 1.00 85.88 191 LEU A CA 1
ATOM 1613 C C . LEU A 1 191 ? -18.686 -0.353 1.826 1.00 85.88 191 LEU A C 1
ATOM 1615 O O . LEU A 1 191 ? -19.772 0.076 2.205 1.00 85.88 191 LEU A O 1
ATOM 1619 N N . GLY A 1 192 ? -18.577 -1.438 1.056 1.00 87.06 192 GLY A N 1
ATOM 1620 C CA . GLY A 1 192 ? -19.738 -2.161 0.540 1.00 87.06 192 GLY A CA 1
ATOM 1621 C C . GLY A 1 192 ? -20.592 -2.745 1.659 1.00 87.06 192 GLY A C 1
ATOM 1622 O O . GLY A 1 192 ? -21.804 -2.532 1.669 1.00 87.06 192 GLY A O 1
ATOM 1623 N N . LEU A 1 193 ? -19.973 -3.412 2.641 1.00 88.81 193 LEU A N 1
ATOM 1624 C CA . LEU A 1 193 ? -20.696 -3.961 3.793 1.00 88.81 193 LEU A CA 1
ATOM 1625 C C . LEU A 1 193 ? -21.300 -2.867 4.677 1.00 88.81 193 LEU A C 1
ATOM 1627 O O . LEU A 1 193 ? -22.392 -3.052 5.206 1.00 88.81 193 LEU A O 1
ATOM 1631 N N . ARG A 1 194 ? -20.636 -1.716 4.809 1.00 83.69 194 ARG A N 1
ATOM 1632 C CA . ARG A 1 194 ? -21.121 -0.613 5.647 1.00 83.69 194 ARG A CA 1
ATOM 1633 C C . ARG A 1 194 ? -22.260 0.178 4.998 1.00 83.69 194 ARG A C 1
ATOM 1635 O O . ARG A 1 194 ? -23.197 0.551 5.692 1.00 83.69 194 ARG A O 1
ATOM 1642 N N . ILE A 1 195 ? -22.187 0.435 3.692 1.00 85.31 195 ILE A N 1
ATOM 1643 C CA . ILE A 1 195 ? -23.216 1.189 2.954 1.00 85.31 195 ILE A CA 1
ATOM 1644 C C . ILE A 1 195 ? -24.464 0.334 2.747 1.00 85.31 195 ILE A C 1
ATOM 1646 O O . ILE A 1 195 ? -25.580 0.814 2.931 1.00 85.31 195 ILE A O 1
ATOM 1650 N N . LEU A 1 196 ? -24.285 -0.923 2.340 1.00 86.69 196 LEU A N 1
ATOM 1651 C CA . LEU A 1 196 ? -25.409 -1.796 2.018 1.00 86.69 196 LEU A CA 1
ATOM 1652 C C . LEU A 1 196 ? -25.963 -2.504 3.267 1.00 86.69 196 LEU A C 1
ATOM 1654 O O . LEU A 1 196 ? -27.123 -2.913 3.285 1.00 86.69 196 LEU A O 1
ATOM 1658 N N . GLY A 1 197 ? -25.162 -2.622 4.325 1.00 83.44 197 GLY A N 1
ATOM 1659 C CA . GLY A 1 197 ? -25.557 -3.263 5.572 1.00 83.44 197 GLY A CA 1
ATOM 1660 C C . GLY A 1 197 ? -25.740 -4.777 5.445 1.00 83.44 197 GLY A C 1
ATOM 1661 O O . GLY A 1 197 ? -25.449 -5.406 4.422 1.00 83.44 197 GLY A O 1
ATOM 1662 N N . GLU A 1 198 ? -26.262 -5.378 6.514 1.00 86.50 198 GLU A N 1
ATOM 1663 C CA . GLU A 1 198 ? -26.396 -6.833 6.648 1.00 86.50 198 GLU A CA 1
ATOM 1664 C C . GLU A 1 198 ? -27.199 -7.503 5.534 1.00 86.50 198 GLU A C 1
ATOM 1666 O O . GLU A 1 198 ? -26.821 -8.575 5.051 1.00 86.50 198 GLU A O 1
ATOM 1671 N N . ARG A 1 199 ? -28.259 -6.838 5.063 1.00 88.75 199 ARG A N 1
ATOM 1672 C CA . ARG A 1 199 ? -29.174 -7.376 4.049 1.00 88.75 199 ARG A CA 1
ATOM 1673 C C . ARG A 1 199 ? -28.466 -7.787 2.754 1.00 88.75 199 ARG A C 1
ATOM 1675 O O . ARG A 1 199 ? -28.896 -8.738 2.108 1.00 88.75 199 ARG A O 1
ATOM 1682 N N . TYR A 1 200 ? -27.388 -7.101 2.380 1.00 90.50 200 TYR A N 1
ATOM 1683 C CA . TYR A 1 200 ? -26.678 -7.334 1.118 1.00 90.50 200 TYR A CA 1
ATOM 1684 C C . TYR A 1 200 ? -25.288 -7.947 1.307 1.00 90.50 200 TYR A C 1
ATOM 1686 O O . TYR A 1 200 ? -24.498 -7.991 0.363 1.00 90.50 200 TYR A O 1
ATOM 1694 N N . ARG A 1 201 ? -24.983 -8.487 2.492 1.00 90.50 201 ARG A N 1
ATOM 1695 C CA . ARG A 1 201 ? -23.689 -9.124 2.783 1.00 90.50 201 ARG A CA 1
ATOM 1696 C C . ARG A 1 201 ? -23.297 -10.188 1.755 1.00 90.50 201 ARG A C 1
ATOM 1698 O O . ARG A 1 201 ? -22.153 -10.223 1.307 1.00 90.50 201 ARG A O 1
ATOM 1705 N N . LEU A 1 202 ? -24.245 -11.040 1.358 1.00 92.06 202 LEU A N 1
ATOM 1706 C CA . LEU A 1 202 ? -24.003 -12.085 0.356 1.00 92.06 202 LEU A CA 1
ATOM 1707 C C . LEU A 1 202 ? -23.733 -11.506 -1.037 1.00 92.06 202 LEU A C 1
ATOM 1709 O O . LEU A 1 202 ? -22.908 -12.045 -1.768 1.00 92.06 202 LEU A O 1
ATOM 1713 N N . ALA A 1 203 ? -24.375 -10.390 -1.388 1.00 93.56 203 ALA A N 1
ATOM 1714 C CA . ALA A 1 203 ? -24.116 -9.707 -2.652 1.00 93.56 203 ALA A CA 1
ATOM 171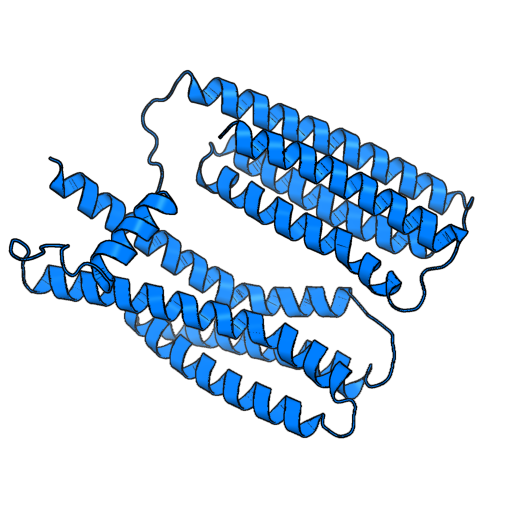5 C C . ALA A 1 203 ? -22.700 -9.109 -2.677 1.00 93.56 203 ALA A C 1
ATOM 1717 O O . ALA A 1 203 ? -21.988 -9.269 -3.667 1.00 93.56 203 A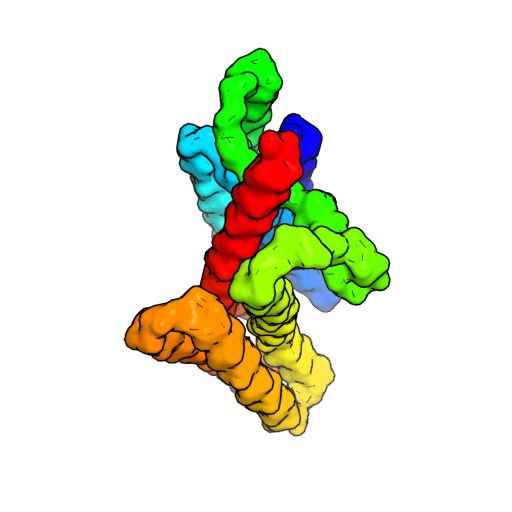LA A O 1
ATOM 1718 N N . VAL A 1 204 ? -22.251 -8.499 -1.572 1.00 93.75 204 VAL A N 1
ATOM 1719 C CA . VAL A 1 204 ? -20.867 -8.007 -1.448 1.00 93.75 204 VAL A CA 1
ATOM 1720 C C . VAL A 1 204 ? -19.869 -9.159 -1.552 1.00 93.75 204 VAL A C 1
ATOM 1722 O O . VAL A 1 204 ? -18.899 -9.052 -2.300 1.00 93.75 204 VAL A O 1
ATOM 1725 N N . LEU A 1 205 ? -20.126 -10.284 -0.873 1.00 94.06 205 LEU A N 1
ATOM 1726 C CA . LEU A 1 205 ? -19.285 -11.480 -0.985 1.00 94.06 205 LEU A CA 1
ATOM 1727 C C . LEU A 1 205 ? -19.183 -11.965 -2.433 1.00 94.06 205 LEU A C 1
ATOM 1729 O O . LEU A 1 205 ? -18.089 -12.249 -2.914 1.00 94.06 205 LEU A O 1
ATOM 1733 N N . PHE A 1 206 ? -20.310 -12.020 -3.141 1.00 95.25 206 PHE A N 1
ATOM 1734 C CA . PHE A 1 206 ? -20.356 -12.445 -4.536 1.00 95.25 206 PHE A CA 1
ATOM 1735 C C . PHE A 1 206 ? -19.520 -11.533 -5.447 1.00 95.25 206 PHE A C 1
ATOM 1737 O O . PHE A 1 206 ? -18.715 -12.025 -6.239 1.00 95.25 206 PHE A O 1
ATOM 1744 N N . ILE A 1 207 ? -19.630 -10.210 -5.280 1.00 94.62 207 ILE A N 1
ATOM 1745 C CA . ILE A 1 207 ? -18.810 -9.229 -6.011 1.00 94.62 207 ILE A CA 1
ATOM 1746 C C . ILE A 1 207 ? -17.318 -9.444 -5.719 1.00 94.62 207 ILE A C 1
ATOM 1748 O O . ILE A 1 207 ? -16.507 -9.500 -6.645 1.00 94.62 207 ILE A O 1
ATOM 1752 N N . VAL A 1 208 ? -16.950 -9.612 -4.447 1.00 95.69 208 VAL A N 1
ATOM 1753 C CA . VAL A 1 208 ? -15.560 -9.850 -4.027 1.00 95.69 208 VAL A CA 1
ATOM 1754 C C . VAL A 1 208 ? -15.006 -11.136 -4.643 1.00 95.69 208 VAL A C 1
ATOM 1756 O O . VAL A 1 208 ? -13.872 -11.139 -5.120 1.00 95.69 208 VAL A O 1
ATOM 1759 N N . VAL A 1 209 ? -15.802 -12.206 -4.703 1.00 95.50 209 VAL A N 1
ATOM 1760 C CA . VAL A 1 209 ? -15.413 -13.477 -5.332 1.00 95.50 209 VAL A CA 1
ATOM 1761 C C . VAL A 1 209 ? -15.186 -13.312 -6.839 1.00 95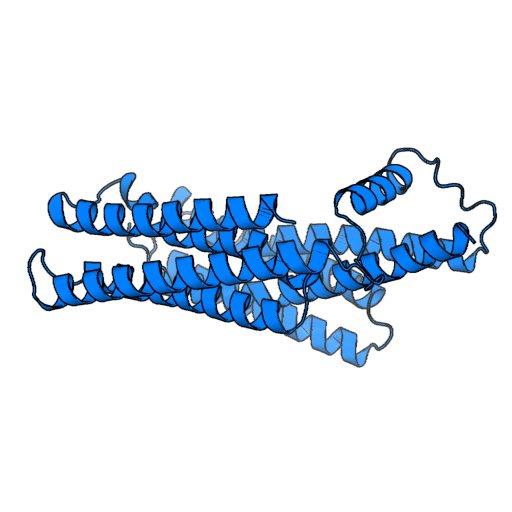.50 209 VAL A C 1
ATOM 1763 O O . VAL A 1 209 ? -14.185 -13.807 -7.356 1.00 95.50 209 VAL A O 1
ATOM 1766 N N . ILE A 1 210 ? -16.046 -12.572 -7.547 1.00 96.12 210 ILE A N 1
ATOM 1767 C CA . ILE A 1 210 ? -15.849 -12.280 -8.979 1.00 96.12 210 ILE A CA 1
ATOM 1768 C C . ILE A 1 210 ? -14.531 -11.528 -9.200 1.00 96.12 210 ILE A C 1
ATOM 1770 O O . ILE A 1 210 ? -13.712 -11.931 -10.029 1.00 96.12 210 ILE A O 1
ATOM 1774 N N . ILE A 1 211 ? -14.297 -10.463 -8.430 1.00 94.81 211 ILE A N 1
ATOM 1775 C CA . ILE A 1 211 ? -13.063 -9.669 -8.512 1.00 94.81 211 ILE A CA 1
ATOM 1776 C C . ILE A 1 211 ? -11.844 -10.536 -8.182 1.00 94.81 211 ILE A C 1
ATOM 1778 O O . ILE A 1 211 ? -10.800 -10.416 -8.826 1.00 94.81 211 ILE A O 1
ATOM 1782 N N . PHE A 1 212 ? -11.979 -11.461 -7.232 1.00 96.06 212 PHE A N 1
ATOM 1783 C CA . PHE A 1 212 ? -10.939 -12.424 -6.898 1.00 96.06 212 PHE A CA 1
ATOM 1784 C C . PHE A 1 212 ? -10.588 -13.343 -8.071 1.00 96.06 212 PHE A C 1
ATOM 1786 O O . PHE A 1 212 ? -9.405 -13.467 -8.389 1.00 96.06 212 PHE A O 1
ATOM 1793 N N . PHE A 1 213 ? -11.567 -13.909 -8.781 1.00 96.06 213 PHE A N 1
ATOM 1794 C CA . PHE A 1 213 ? -11.295 -14.721 -9.975 1.00 96.06 213 PHE A CA 1
ATOM 1795 C C . PHE A 1 213 ? -10.624 -13.922 -11.097 1.00 96.06 213 PHE A C 1
ATOM 1797 O O . PHE A 1 213 ? -9.673 -14.408 -11.718 1.00 96.06 213 PHE A O 1
ATOM 1804 N N . ILE A 1 214 ? -11.047 -12.675 -11.317 1.00 95.38 214 ILE A N 1
ATOM 1805 C CA . ILE A 1 214 ? -10.384 -11.776 -12.272 1.00 95.38 214 ILE A CA 1
ATOM 1806 C C . ILE A 1 214 ? -8.928 -11.535 -11.844 1.00 95.38 214 ILE A C 1
ATOM 1808 O O . ILE A 1 214 ? -8.012 -11.612 -12.667 1.00 95.38 214 ILE A O 1
ATOM 1812 N N . ASN A 1 215 ? -8.688 -11.305 -10.551 1.00 94.38 215 ASN A N 1
ATOM 1813 C CA . ASN A 1 215 ? -7.343 -11.128 -10.014 1.00 94.38 215 ASN A CA 1
ATOM 1814 C C . ASN A 1 215 ? -6.484 -12.397 -10.165 1.00 94.38 215 ASN A C 1
ATOM 1816 O O . ASN A 1 215 ? -5.321 -12.275 -10.543 1.00 94.38 215 ASN A O 1
ATOM 1820 N N . LEU A 1 216 ? -7.034 -13.602 -9.956 1.00 94.94 216 LEU A N 1
ATOM 1821 C CA . LEU A 1 216 ? -6.323 -14.867 -10.205 1.00 94.94 216 LEU A CA 1
ATOM 1822 C C . LEU A 1 216 ? -5.844 -14.961 -11.656 1.00 94.94 216 LEU A C 1
ATOM 1824 O O . LEU A 1 216 ? -4.687 -15.309 -11.900 1.00 94.94 216 LEU A O 1
ATOM 1828 N N . TYR A 1 217 ? -6.715 -14.635 -12.610 1.00 95.75 217 TYR A N 1
ATOM 1829 C CA . TYR A 1 217 ? -6.394 -14.678 -14.034 1.00 95.75 217 TYR A CA 1
ATOM 1830 C C . TYR A 1 217 ? -5.315 -13.652 -14.412 1.00 95.75 217 TYR A C 1
ATOM 1832 O O . TYR A 1 217 ? -4.304 -14.002 -15.029 1.00 95.75 217 TYR A O 1
ATOM 1840 N N . LEU A 1 218 ? -5.472 -12.397 -13.976 1.00 94.25 218 LEU A N 1
ATOM 1841 C CA . LEU A 1 218 ? -4.480 -11.345 -14.216 1.00 94.25 218 LEU A CA 1
ATOM 1842 C C . LEU A 1 218 ? -3.125 -11.686 -13.589 1.00 94.25 218 LEU A C 1
ATOM 1844 O O . LEU A 1 218 ? -2.084 -11.482 -14.216 1.00 94.25 218 LEU A O 1
ATOM 1848 N N . ASN A 1 219 ? -3.128 -12.221 -12.364 1.00 93.56 219 ASN A N 1
ATOM 1849 C CA . ASN A 1 219 ? -1.909 -12.590 -11.658 1.00 93.56 219 ASN A CA 1
ATOM 1850 C C . ASN A 1 219 ? -1.189 -13.751 -12.360 1.00 93.56 219 ASN A C 1
ATOM 1852 O O . ASN A 1 219 ? 0.035 -13.724 -12.463 1.00 93.56 219 ASN A O 1
ATOM 1856 N N . TYR A 1 220 ? -1.934 -14.719 -12.905 1.00 94.50 220 TYR A N 1
ATOM 1857 C CA . TYR A 1 220 ? -1.370 -15.817 -13.691 1.00 94.50 220 TYR A CA 1
ATOM 1858 C C . TYR A 1 220 ? -0.641 -15.299 -14.936 1.00 94.50 220 TYR A C 1
ATOM 1860 O O . TYR A 1 220 ? 0.562 -15.519 -15.066 1.00 94.50 220 TYR A O 1
ATOM 1868 N N . ILE A 1 221 ? -1.326 -14.535 -15.798 1.00 93.81 221 ILE A N 1
ATOM 1869 C CA . ILE A 1 221 ? -0.739 -14.013 -17.047 1.00 93.81 221 ILE A CA 1
ATOM 1870 C C . ILE A 1 221 ? 0.463 -13.113 -16.758 1.00 93.81 221 ILE A C 1
ATOM 1872 O O . ILE A 1 221 ? 1.501 -13.204 -17.408 1.00 93.81 221 ILE A O 1
ATOM 1876 N N . LYS A 1 222 ? 0.343 -12.227 -15.769 1.00 94.12 222 LYS A N 1
ATOM 1877 C CA . LYS A 1 222 ? 1.430 -11.326 -15.375 1.00 94.12 222 LYS A CA 1
ATOM 1878 C C . LYS A 1 222 ? 2.680 -12.107 -14.957 1.00 94.12 222 LYS A C 1
ATOM 1880 O O . LYS A 1 222 ? 3.787 -11.754 -15.358 1.00 94.12 222 LYS A O 1
ATOM 1885 N N . LEU A 1 223 ? 2.521 -13.146 -14.136 1.00 93.06 223 LEU A N 1
ATOM 1886 C CA . LEU A 1 223 ? 3.656 -13.900 -13.609 1.00 93.06 223 LEU A CA 1
ATOM 1887 C C . LEU A 1 223 ? 4.300 -14.797 -14.668 1.00 93.06 223 LEU A C 1
ATOM 1889 O O . LEU A 1 223 ? 5.527 -14.850 -14.699 1.00 93.06 223 LEU A O 1
ATOM 1893 N N . THR A 1 224 ? 3.523 -15.412 -15.563 1.00 90.94 224 THR A N 1
ATOM 1894 C CA . THR A 1 224 ? 4.067 -16.213 -16.676 1.00 90.94 224 THR A CA 1
ATOM 1895 C C . THR A 1 224 ? 4.808 -15.358 -17.701 1.00 90.94 224 THR A C 1
ATOM 1897 O O . THR A 1 224 ? 5.792 -15.801 -18.286 1.00 90.94 224 THR A O 1
ATOM 1900 N N . LEU A 1 225 ? 4.403 -14.098 -17.889 1.00 88.19 225 LEU A N 1
ATOM 1901 C CA . LEU A 1 225 ? 5.160 -13.159 -18.717 1.00 88.19 225 LEU A CA 1
ATOM 1902 C C . LEU A 1 225 ? 6.482 -12.734 -18.059 1.00 88.19 225 LEU A C 1
ATOM 1904 O O . LEU A 1 225 ? 7.459 -12.495 -18.766 1.00 88.19 225 LEU A O 1
ATOM 1908 N N . TYR A 1 226 ? 6.536 -12.634 -16.729 1.00 88.69 226 TYR A N 1
ATOM 1909 C CA . TYR A 1 226 ? 7.716 -12.131 -16.020 1.00 88.69 226 TYR A CA 1
ATOM 1910 C C . TYR A 1 226 ? 8.744 -13.210 -15.645 1.00 88.69 226 TYR A C 1
ATOM 1912 O O . TYR A 1 226 ? 9.950 -12.956 -15.698 1.00 88.69 226 TYR A O 1
ATOM 1920 N N . TYR A 1 227 ? 8.290 -14.390 -15.223 1.00 87.69 227 TYR A N 1
ATOM 1921 C CA . TYR A 1 227 ? 9.146 -15.485 -14.775 1.00 87.69 227 TYR A CA 1
ATOM 1922 C C . TYR A 1 227 ? 9.355 -16.503 -15.894 1.00 87.69 227 TYR A C 1
ATOM 1924 O O . TYR A 1 227 ? 8.400 -17.095 -16.377 1.00 87.69 227 TYR A O 1
ATOM 1932 N N . ILE A 1 228 ? 10.620 -16.730 -16.260 1.00 85.38 228 ILE A N 1
ATOM 1933 C CA . ILE A 1 228 ? 11.012 -17.802 -17.191 1.00 85.38 228 ILE A CA 1
ATOM 1934 C C . ILE A 1 228 ? 10.930 -19.169 -16.490 1.00 85.38 228 ILE A C 1
ATOM 1936 O O . ILE A 1 228 ? 10.507 -20.149 -17.088 1.00 85.38 228 ILE A O 1
ATOM 1940 N N . ASP A 1 229 ? 11.305 -19.232 -15.208 1.00 90.50 229 ASP A N 1
ATOM 1941 C CA . ASP A 1 229 ? 11.225 -20.454 -14.403 1.00 90.50 229 ASP A CA 1
ATOM 1942 C C . ASP A 1 229 ? 9.787 -20.713 -13.921 1.00 90.50 229 ASP A C 1
ATOM 1944 O O . ASP A 1 229 ? 9.251 -19.989 -13.070 1.00 90.50 229 ASP A O 1
ATOM 1948 N N . GLU A 1 230 ? 9.183 -21.790 -14.428 1.00 91.25 230 GLU A N 1
ATOM 1949 C CA . GLU A 1 230 ? 7.835 -22.235 -14.070 1.00 91.25 230 GLU A CA 1
ATOM 1950 C C . GLU A 1 230 ? 7.676 -22.548 -12.576 1.00 91.25 230 GLU A C 1
ATOM 1952 O O . GLU A 1 230 ? 6.637 -22.231 -11.982 1.00 91.25 230 GLU A O 1
ATOM 1957 N N . LYS A 1 231 ? 8.697 -23.128 -11.927 1.00 93.12 231 LYS A N 1
ATOM 1958 C CA . LYS A 1 231 ? 8.633 -23.469 -10.496 1.00 93.12 231 LYS A CA 1
ATOM 1959 C C . LYS A 1 231 ? 8.568 -22.199 -9.656 1.00 93.12 231 LYS A C 1
ATOM 1961 O O . LYS A 1 231 ? 7.744 -22.096 -8.740 1.00 93.12 231 LYS A O 1
ATOM 1966 N N . MET A 1 232 ? 9.403 -21.214 -9.989 1.00 90.25 232 MET A N 1
ATOM 1967 C CA . MET A 1 232 ? 9.387 -19.904 -9.339 1.00 90.25 232 MET A CA 1
ATOM 1968 C C . MET A 1 232 ? 8.066 -19.166 -9.592 1.00 90.25 232 MET A C 1
ATOM 1970 O O . MET A 1 232 ? 7.488 -18.622 -8.645 1.00 90.25 232 MET A O 1
ATOM 1974 N N . CYS A 1 233 ? 7.559 -19.203 -10.829 1.00 91.88 233 CYS A N 1
ATOM 1975 C CA . CYS A 1 233 ? 6.267 -18.629 -11.202 1.00 91.88 233 CYS A CA 1
ATOM 1976 C C . CYS A 1 233 ? 5.131 -19.206 -10.345 1.00 91.88 233 CYS A C 1
ATOM 1978 O O . CYS A 1 233 ? 4.405 -18.457 -9.688 1.00 91.88 233 CYS A O 1
ATOM 1980 N N . LYS A 1 234 ? 5.026 -20.540 -10.269 1.00 93.38 234 LYS A N 1
ATOM 1981 C CA . LYS A 1 234 ? 3.985 -21.234 -9.497 1.00 93.38 234 LYS A CA 1
ATOM 1982 C C . LYS A 1 234 ? 4.069 -20.918 -8.004 1.00 93.38 234 LYS A C 1
ATOM 1984 O O . LYS A 1 234 ? 3.046 -20.642 -7.379 1.00 93.38 234 LYS A O 1
ATOM 1989 N N . LYS A 1 235 ? 5.278 -20.898 -7.432 1.00 94.56 235 LYS A N 1
ATOM 1990 C CA . LYS A 1 235 ? 5.492 -20.555 -6.016 1.00 94.56 235 LYS A CA 1
ATOM 1991 C C . LYS A 1 235 ? 4.986 -19.148 -5.688 1.00 94.56 235 LYS A C 1
ATOM 1993 O O . LYS A 1 235 ? 4.319 -18.957 -4.673 1.00 94.56 235 LYS A O 1
ATOM 1998 N N . ILE A 1 236 ? 5.304 -18.170 -6.534 1.00 92.44 236 ILE A N 1
ATOM 1999 C CA . ILE A 1 236 ? 4.916 -16.771 -6.318 1.00 92.44 236 ILE A CA 1
ATOM 2000 C C . ILE A 1 236 ? 3.421 -16.576 -6.551 1.00 92.44 236 ILE A C 1
ATOM 2002 O O . ILE A 1 236 ? 2.776 -15.907 -5.749 1.00 92.44 236 ILE A O 1
ATOM 2006 N N . TYR A 1 237 ? 2.863 -17.222 -7.575 1.00 94.81 237 TYR A N 1
ATOM 2007 C CA . TYR A 1 237 ? 1.427 -17.225 -7.835 1.00 94.81 237 TYR A CA 1
ATOM 2008 C C . TYR A 1 237 ? 0.636 -17.727 -6.621 1.00 94.81 237 TYR A C 1
ATOM 2010 O O . TYR A 1 237 ? -0.263 -17.037 -6.142 1.00 94.81 237 TYR A O 1
ATOM 2018 N N . ILE A 1 238 ? 1.013 -18.888 -6.073 1.00 93.75 238 ILE A N 1
ATOM 2019 C CA . ILE A 1 238 ? 0.353 -19.462 -4.893 1.00 93.75 238 ILE A CA 1
ATOM 2020 C C . ILE A 1 238 ? 0.479 -18.516 -3.697 1.00 93.75 238 ILE A C 1
ATOM 2022 O O . ILE A 1 238 ? -0.531 -18.179 -3.086 1.00 93.75 238 ILE A O 1
ATOM 2026 N N . ARG A 1 239 ? 1.695 -18.050 -3.383 1.00 96.69 239 ARG A N 1
ATOM 2027 C CA . ARG A 1 239 ? 1.937 -17.142 -2.252 1.00 96.69 239 ARG A CA 1
ATOM 2028 C C . ARG A 1 239 ? 1.069 -15.884 -2.334 1.00 96.69 239 ARG A C 1
ATOM 2030 O O . ARG A 1 239 ? 0.433 -15.524 -1.348 1.00 96.69 239 ARG A O 1
ATOM 2037 N N . ASP A 1 240 ? 1.059 -15.221 -3.486 1.00 94.31 240 ASP A N 1
ATOM 2038 C CA . ASP A 1 240 ? 0.359 -13.948 -3.664 1.00 94.31 240 ASP A CA 1
ATOM 2039 C C . ASP A 1 240 ? -1.157 -14.129 -3.530 1.00 94.31 240 ASP A C 1
ATOM 2041 O O . ASP A 1 240 ? -1.806 -13.351 -2.832 1.00 94.31 240 ASP A O 1
ATOM 2045 N N . ASN A 1 241 ? -1.717 -15.188 -4.122 1.00 95.00 241 ASN A N 1
ATOM 2046 C CA . ASN A 1 241 ? -3.155 -15.451 -4.060 1.00 95.00 241 ASN A CA 1
ATOM 2047 C C . ASN A 1 241 ? -3.608 -15.925 -2.674 1.00 95.00 241 ASN A C 1
ATOM 2049 O O . ASN A 1 241 ? -4.640 -15.467 -2.192 1.00 95.00 241 ASN A O 1
ATOM 2053 N N . VAL A 1 242 ? -2.831 -16.786 -2.007 1.00 94.31 242 VAL A N 1
ATOM 2054 C CA . VAL A 1 242 ? -3.107 -17.204 -0.621 1.00 94.31 242 VAL A CA 1
ATOM 2055 C C . VAL A 1 242 ? -3.089 -15.995 0.310 1.00 94.31 242 VAL A C 1
ATOM 2057 O O . VAL A 1 242 ? -3.983 -15.850 1.136 1.00 94.31 242 VAL A O 1
ATOM 2060 N N . SER A 1 243 ? -2.124 -15.089 0.136 1.00 93.44 243 SER A N 1
ATOM 2061 C CA . SER A 1 243 ? -2.070 -13.851 0.912 1.00 93.44 243 SER A CA 1
ATOM 2062 C C . SER A 1 243 ? -3.333 -13.005 0.705 1.00 93.44 243 SER A C 1
ATOM 2064 O O . SER A 1 243 ? -3.972 -12.614 1.675 1.00 93.44 243 SER A O 1
ATOM 2066 N N . VAL A 1 244 ? -3.770 -12.798 -0.543 1.00 95.31 244 VAL A N 1
ATOM 2067 C CA . VAL A 1 244 ? -5.026 -12.079 -0.837 1.00 95.31 244 VAL A CA 1
ATOM 2068 C C . VAL A 1 244 ? -6.237 -12.750 -0.183 1.00 95.31 244 VAL A C 1
ATOM 2070 O O . VAL A 1 244 ? -7.043 -12.049 0.421 1.00 95.31 244 VAL A O 1
ATOM 2073 N N . ILE A 1 245 ? -6.351 -14.083 -0.252 1.00 96.12 245 ILE A N 1
ATOM 2074 C CA . ILE A 1 245 ? -7.444 -14.831 0.393 1.00 96.12 245 ILE A CA 1
ATOM 2075 C C . ILE A 1 245 ? -7.465 -14.559 1.898 1.00 96.12 245 ILE A C 1
ATOM 2077 O O . ILE A 1 245 ? -8.522 -14.249 2.440 1.00 96.12 245 ILE A O 1
ATOM 2081 N N . ILE A 1 246 ? -6.313 -14.641 2.569 1.00 92.06 246 ILE A N 1
ATOM 2082 C CA . ILE A 1 246 ? -6.232 -14.405 4.015 1.00 92.06 246 ILE A CA 1
ATOM 2083 C C . ILE A 1 246 ? -6.665 -12.971 4.352 1.00 92.06 246 ILE A C 1
ATOM 2085 O O . ILE A 1 246 ? -7.467 -12.785 5.264 1.00 92.06 246 ILE A O 1
ATOM 2089 N N . GLY A 1 247 ? -6.208 -11.969 3.592 1.00 93.81 247 GLY A N 1
ATOM 2090 C CA . GLY A 1 247 ? -6.643 -10.579 3.772 1.00 93.81 247 GLY A CA 1
ATOM 2091 C C . GLY A 1 247 ? -8.158 -10.407 3.603 1.00 93.81 247 GLY A C 1
ATOM 2092 O O . GLY A 1 247 ? -8.822 -9.838 4.468 1.00 93.81 247 GLY A O 1
ATOM 2093 N N . ILE A 1 248 ? -8.730 -10.970 2.531 1.00 95.69 248 ILE A N 1
ATOM 2094 C CA . ILE A 1 248 ? -10.181 -10.942 2.286 1.00 95.69 248 ILE A CA 1
ATOM 2095 C C . ILE A 1 248 ? -10.942 -11.595 3.444 1.00 95.69 248 ILE A C 1
ATOM 2097 O O . ILE A 1 248 ? -11.909 -11.013 3.926 1.00 95.69 248 ILE A O 1
ATOM 2101 N N . LEU A 1 249 ? -10.513 -12.775 3.907 1.00 94.62 249 LEU A N 1
ATOM 2102 C CA . LEU A 1 249 ? -11.172 -13.492 5.000 1.00 94.62 249 LEU A CA 1
ATOM 2103 C C . LEU A 1 249 ? -11.169 -12.681 6.296 1.00 94.62 249 LEU A C 1
ATOM 2105 O O . LEU A 1 249 ? -12.207 -12.579 6.942 1.00 94.62 249 LEU A O 1
ATOM 2109 N N . ILE A 1 250 ? -10.034 -12.076 6.655 1.00 92.44 250 ILE A N 1
ATOM 2110 C CA . ILE A 1 250 ? -9.913 -11.260 7.868 1.00 92.44 250 ILE A CA 1
ATOM 2111 C C . ILE A 1 250 ? -10.892 -10.082 7.826 1.00 92.44 250 ILE A C 1
ATOM 2113 O O . ILE A 1 250 ? -11.662 -9.908 8.772 1.00 92.44 250 ILE A O 1
ATOM 2117 N N . LEU A 1 251 ? -10.911 -9.309 6.733 1.00 92.94 251 LEU A N 1
ATOM 2118 C CA . LEU A 1 251 ? -11.832 -8.173 6.614 1.00 92.94 251 LEU A CA 1
ATOM 2119 C C . LEU A 1 251 ? -13.287 -8.613 6.542 1.00 92.94 251 LEU A C 1
ATOM 2121 O O . LEU A 1 251 ? -14.131 -8.014 7.196 1.00 92.94 251 LEU A O 1
ATOM 2125 N N . PHE A 1 252 ? -13.595 -9.657 5.775 1.00 92.00 252 PHE A N 1
ATOM 2126 C CA . PHE A 1 252 ? -14.975 -10.084 5.586 1.00 92.00 252 PHE A CA 1
ATOM 2127 C C . PHE A 1 252 ? -15.571 -10.691 6.862 1.00 92.00 252 PHE A C 1
ATOM 2129 O O . PHE A 1 252 ? -16.724 -10.417 7.183 1.00 92.00 252 PHE A O 1
ATOM 2136 N N . ILE A 1 253 ? -14.799 -11.476 7.625 1.00 90.12 253 ILE A N 1
ATOM 2137 C CA . ILE A 1 253 ? -15.233 -11.966 8.942 1.00 90.12 253 ILE A CA 1
ATOM 2138 C C . ILE A 1 253 ? -15.436 -10.782 9.887 1.00 90.12 253 ILE A C 1
ATOM 2140 O O . ILE A 1 253 ? -16.446 -10.712 10.587 1.00 90.12 253 ILE A O 1
ATOM 2144 N N . TYR A 1 254 ? -14.506 -9.831 9.891 1.00 89.12 254 TYR A N 1
ATOM 2145 C CA . TYR A 1 254 ? -14.595 -8.698 10.793 1.00 89.12 254 TYR A CA 1
ATOM 2146 C C . TYR A 1 254 ? -15.760 -7.762 10.457 1.00 89.12 254 TYR A C 1
ATOM 2148 O O . TYR A 1 254 ? -16.697 -7.668 11.244 1.00 89.12 254 TYR A O 1
ATOM 2156 N N . ASP A 1 255 ? -15.756 -7.125 9.287 1.00 87.00 255 ASP A N 1
ATOM 2157 C CA . ASP A 1 255 ? -16.784 -6.154 8.894 1.00 87.00 255 ASP A CA 1
ATOM 2158 C C . ASP A 1 255 ? -18.133 -6.828 8.577 1.00 87.00 255 ASP A C 1
ATOM 2160 O O . ASP A 1 255 ? -19.190 -6.221 8.743 1.00 87.00 255 ASP A O 1
ATOM 2164 N N . GLY A 1 256 ? -18.118 -8.078 8.104 1.00 83.69 256 GLY A N 1
ATOM 2165 C CA . GLY A 1 256 ? -19.308 -8.777 7.609 1.00 83.69 256 GLY A CA 1
ATOM 2166 C C . GLY A 1 256 ? -19.999 -9.682 8.627 1.00 83.69 256 GLY A C 1
ATOM 2167 O O . GLY A 1 256 ? -21.179 -9.995 8.457 1.00 83.69 256 GLY A O 1
ATOM 2168 N N . ILE A 1 257 ? -19.304 -10.132 9.672 1.00 84.62 257 ILE A N 1
ATOM 2169 C CA . ILE A 1 257 ? -19.879 -11.039 10.679 1.00 84.62 257 ILE A CA 1
ATOM 2170 C C . ILE A 1 257 ? -19.864 -10.392 12.060 1.00 84.62 257 ILE A C 1
ATOM 2172 O O . ILE A 1 257 ? -20.902 -10.350 12.709 1.00 84.62 257 ILE A O 1
ATOM 2176 N N . ILE A 1 258 ? -18.712 -9.883 12.503 1.00 83.62 258 ILE A N 1
ATOM 2177 C CA . ILE A 1 258 ? -18.544 -9.386 13.878 1.00 83.62 258 ILE A CA 1
ATOM 2178 C C . ILE A 1 258 ? -19.105 -7.970 14.025 1.00 83.62 258 ILE A C 1
ATOM 2180 O O . ILE A 1 258 ? -19.870 -7.695 14.944 1.00 83.62 258 ILE A O 1
ATOM 2184 N N . ASN A 1 259 ? -18.722 -7.076 13.116 1.00 81.50 259 ASN A N 1
ATOM 2185 C CA . ASN A 1 259 ? -18.973 -5.645 13.232 1.00 81.50 259 ASN A CA 1
ATOM 2186 C C . ASN A 1 259 ? -20.127 -5.144 12.362 1.00 81.50 259 ASN A C 1
ATOM 2188 O O . ASN A 1 259 ? -20.338 -3.931 12.263 1.00 81.50 259 ASN A O 1
ATOM 2192 N N . ILE A 1 260 ? -20.891 -6.045 11.745 1.00 74.06 260 ILE A N 1
ATOM 2193 C CA . ILE A 1 260 ? -21.986 -5.644 10.872 1.00 74.06 260 ILE A CA 1
ATOM 2194 C C . ILE A 1 260 ? -23.036 -4.872 11.681 1.00 74.06 260 ILE A C 1
ATOM 2196 O O . ILE A 1 260 ? -23.450 -5.296 12.756 1.00 74.06 260 ILE A O 1
ATOM 2200 N N . ASN A 1 261 ? -23.402 -3.683 11.203 1.00 68.75 261 ASN A N 1
ATOM 2201 C CA . ASN A 1 261 ? -24.274 -2.718 11.892 1.00 68.75 261 ASN A CA 1
ATOM 2202 C C . ASN A 1 261 ? -23.718 -2.122 13.203 1.00 68.75 261 ASN A C 1
ATOM 2204 O O . ASN A 1 261 ? -24.398 -1.325 13.848 1.00 68.75 261 ASN A O 1
ATOM 2208 N N . THR A 1 262 ? -22.478 -2.435 13.585 1.00 66.81 262 THR A N 1
ATOM 2209 C CA . THR A 1 262 ? -21.786 -1.718 14.660 1.00 66.81 262 THR A CA 1
ATOM 2210 C C . THR A 1 262 ? -21.021 -0.539 14.055 1.00 66.81 262 THR A C 1
ATOM 2212 O O . THR A 1 262 ? -20.304 -0.679 13.066 1.00 66.81 262 THR A O 1
ATOM 2215 N N . GLY A 1 263 ? -21.155 0.657 14.633 1.00 59.47 263 GLY A N 1
ATOM 2216 C CA . GLY A 1 263 ? -20.391 1.834 14.187 1.00 59.47 263 GLY A CA 1
ATOM 2217 C C . GLY A 1 263 ? -18.882 1.727 14.454 1.00 59.47 263 GLY A C 1
ATOM 2218 O O . GLY A 1 263 ? -18.116 2.564 13.971 1.00 59.47 263 GLY A O 1
ATOM 2219 N N . GLY A 1 264 ? -18.463 0.706 15.210 1.00 62.31 264 GLY A N 1
ATOM 2220 C CA . GLY A 1 264 ? -17.102 0.515 15.694 1.00 62.31 264 GLY A CA 1
ATOM 2221 C C . GLY A 1 264 ? -16.091 0.188 14.596 1.00 62.31 264 GLY A C 1
ATOM 2222 O O . GLY A 1 264 ? -16.393 -0.497 13.617 1.00 62.31 264 GLY A O 1
ATOM 2223 N N . TYR A 1 265 ? -14.863 0.658 14.804 1.00 66.06 265 TYR A N 1
ATOM 2224 C CA . TYR A 1 265 ? -13.707 0.405 13.949 1.00 66.06 265 TYR A CA 1
ATOM 2225 C C . TYR A 1 265 ? -12.563 -0.181 14.776 1.00 66.06 265 TYR A C 1
ATOM 2227 O O . TYR A 1 265 ? -12.095 0.453 15.719 1.00 66.06 265 TYR A O 1
ATOM 2235 N N . ASN A 1 266 ? -12.062 -1.358 14.399 1.00 73.94 266 ASN A N 1
ATOM 2236 C CA . ASN A 1 266 ? -10.820 -1.900 14.942 1.00 73.94 266 ASN A CA 1
ATOM 2237 C C . ASN A 1 266 ? -9.713 -1.789 13.899 1.00 73.94 266 ASN A C 1
ATOM 2239 O O . ASN A 1 266 ? -9.517 -2.664 13.054 1.00 73.94 266 ASN A O 1
ATOM 2243 N N . ILE A 1 267 ? -8.968 -0.692 13.987 1.00 71.38 267 ILE A N 1
ATOM 2244 C CA . ILE A 1 267 ? -7.905 -0.354 13.041 1.00 71.38 267 ILE A CA 1
ATOM 2245 C C . ILE A 1 267 ? -6.815 -1.439 12.990 1.00 71.38 267 ILE A C 1
ATOM 2247 O O . ILE A 1 267 ? -6.242 -1.674 11.925 1.00 71.38 267 ILE A O 1
ATOM 2251 N N . PHE A 1 268 ? -6.568 -2.173 14.082 1.00 75.38 268 PHE A N 1
ATOM 2252 C CA . PHE A 1 268 ? -5.594 -3.268 14.076 1.00 75.38 268 PHE A CA 1
ATOM 2253 C C . PHE A 1 268 ? -5.955 -4.362 13.072 1.00 75.38 268 PHE A C 1
ATOM 2255 O O . PHE A 1 268 ? -5.074 -4.866 12.379 1.00 75.38 268 PHE A O 1
ATOM 2262 N N . ILE A 1 269 ? -7.238 -4.700 12.940 1.00 82.88 269 ILE A N 1
ATOM 2263 C CA . ILE A 1 269 ? -7.685 -5.743 12.009 1.00 82.88 269 ILE A CA 1
ATOM 2264 C C . ILE A 1 269 ? -7.476 -5.298 10.560 1.00 82.88 269 ILE A C 1
ATOM 2266 O O . ILE A 1 269 ? -6.996 -6.078 9.734 1.00 82.88 269 ILE A O 1
ATOM 2270 N N . TYR A 1 270 ? -7.729 -4.021 10.271 1.00 83.69 270 TYR A N 1
ATOM 2271 C CA . TYR A 1 270 ? -7.437 -3.429 8.967 1.00 83.69 270 TYR A CA 1
ATOM 2272 C C . TYR A 1 270 ? -5.940 -3.449 8.655 1.00 83.69 270 TYR A C 1
ATOM 2274 O O . TYR A 1 270 ? -5.554 -3.836 7.554 1.00 83.69 270 TYR A O 1
ATOM 2282 N N . ILE A 1 271 ? -5.083 -3.093 9.619 1.00 81.94 271 ILE A N 1
ATOM 2283 C CA . ILE A 1 271 ? -3.625 -3.159 9.448 1.00 81.94 271 ILE A CA 1
ATOM 2284 C C . ILE A 1 271 ? -3.190 -4.595 9.149 1.00 81.94 271 ILE A C 1
ATOM 2286 O O . ILE A 1 271 ? -2.468 -4.816 8.175 1.00 81.94 271 ILE A O 1
ATOM 2290 N N . ILE A 1 272 ? -3.657 -5.569 9.937 1.00 84.38 272 ILE A N 1
ATOM 2291 C CA . ILE A 1 272 ? -3.331 -6.987 9.744 1.00 84.38 272 ILE A CA 1
ATOM 2292 C C . ILE A 1 272 ? -3.753 -7.437 8.342 1.00 84.38 272 ILE A C 1
ATOM 2294 O O . ILE A 1 272 ? -2.949 -8.029 7.623 1.00 84.38 272 ILE A O 1
ATOM 2298 N N . SER A 1 273 ? -4.968 -7.103 7.902 1.00 91.12 273 SER A N 1
ATOM 2299 C CA . SER A 1 273 ? -5.409 -7.439 6.548 1.00 91.12 273 SER A CA 1
ATOM 2300 C C . SER A 1 273 ? -4.576 -6.752 5.462 1.00 91.12 273 SER A C 1
ATOM 2302 O O . SER A 1 273 ? -4.255 -7.368 4.444 1.00 91.12 273 SER A O 1
ATOM 2304 N N . CYS A 1 274 ? -4.215 -5.483 5.647 1.00 87.44 274 CYS A N 1
ATOM 2305 C CA . CYS A 1 274 ? -3.399 -4.737 4.693 1.00 87.44 274 CYS A CA 1
ATOM 2306 C C . CYS A 1 274 ? -1.996 -5.336 4.534 1.00 87.44 274 CYS A C 1
ATOM 2308 O O . CYS A 1 274 ? -1.459 -5.312 3.426 1.00 87.44 274 CYS A O 1
ATOM 2310 N N . VAL A 1 275 ? -1.420 -5.937 5.583 1.00 86.69 275 VAL A N 1
ATOM 2311 C CA . VAL A 1 275 ? -0.145 -6.674 5.485 1.00 86.69 275 VAL A CA 1
ATOM 2312 C C . VAL A 1 275 ? -0.256 -7.831 4.488 1.00 86.69 275 VAL A C 1
ATOM 2314 O O . VAL A 1 275 ? 0.644 -8.030 3.670 1.00 86.69 275 VAL A O 1
ATOM 2317 N N . PHE A 1 276 ? -1.378 -8.550 4.484 1.00 90.50 276 PHE A N 1
ATOM 2318 C CA . PHE A 1 276 ? -1.609 -9.627 3.524 1.00 90.50 276 PHE A CA 1
ATOM 2319 C C . PHE A 1 276 ? -1.797 -9.110 2.088 1.00 90.50 276 PHE A C 1
ATOM 2321 O O . PHE A 1 276 ? -1.259 -9.700 1.146 1.00 90.50 276 PHE A O 1
ATOM 2328 N N . PHE A 1 277 ? -2.466 -7.972 1.893 1.00 93.00 277 PHE A N 1
ATOM 2329 C CA . PHE A 1 277 ? -2.544 -7.333 0.572 1.00 93.00 277 PHE A CA 1
ATOM 2330 C C . PHE A 1 277 ? -1.209 -6.728 0.111 1.00 93.00 277 PHE A C 1
ATOM 2332 O O . PHE A 1 277 ? -0.968 -6.612 -1.091 1.00 93.00 277 PHE A O 1
ATOM 2339 N N . ALA A 1 278 ? -0.299 -6.394 1.030 1.00 87.69 278 ALA A N 1
ATOM 2340 C CA . ALA A 1 278 ? 1.012 -5.855 0.682 1.00 87.69 278 ALA A CA 1
ATOM 2341 C C . ALA A 1 278 ? 1.888 -6.865 -0.080 1.00 87.69 278 ALA A C 1
ATOM 2343 O O . ALA A 1 278 ? 2.705 -6.460 -0.906 1.00 87.69 278 ALA A O 1
ATOM 2344 N N . VAL A 1 279 ? 1.710 -8.173 0.135 1.00 89.56 279 VAL A N 1
ATOM 2345 C CA . VAL A 1 279 ? 2.507 -9.225 -0.524 1.00 89.56 279 VAL A CA 1
ATOM 2346 C C . VAL A 1 279 ? 2.440 -9.150 -2.062 1.00 89.56 279 VAL A C 1
ATOM 2348 O O . VAL A 1 279 ? 3.495 -8.969 -2.680 1.00 89.56 279 VAL A O 1
ATOM 2351 N N . PRO A 1 280 ? 1.261 -9.215 -2.716 1.00 92.38 280 PRO A N 1
ATOM 2352 C CA . PRO A 1 280 ? 1.166 -9.048 -4.170 1.00 92.38 280 PRO A CA 1
ATOM 2353 C C . PRO A 1 280 ? 1.560 -7.640 -4.650 1.00 92.38 280 PRO A C 1
ATOM 2355 O O . PRO A 1 280 ? 2.101 -7.503 -5.750 1.00 92.38 280 PRO A O 1
ATOM 2358 N N . ILE A 1 281 ? 1.359 -6.590 -3.840 1.00 90.38 281 ILE A N 1
ATOM 2359 C CA . ILE A 1 281 ? 1.799 -5.221 -4.174 1.00 90.38 281 ILE A CA 1
ATOM 2360 C C . ILE A 1 281 ? 3.328 -5.161 -4.277 1.00 90.38 281 ILE A C 1
ATOM 2362 O O . ILE A 1 281 ? 3.871 -4.578 -5.217 1.00 90.38 281 ILE A O 1
ATOM 2366 N N . LEU A 1 282 ? 4.043 -5.810 -3.357 1.00 86.50 282 LEU A N 1
ATOM 2367 C CA . LEU A 1 282 ? 5.501 -5.898 -3.399 1.00 86.50 282 LEU A CA 1
ATOM 2368 C C . LEU A 1 282 ? 5.988 -6.680 -4.625 1.00 86.50 282 LEU A C 1
ATOM 2370 O O . LEU A 1 282 ? 6.989 -6.289 -5.234 1.00 86.50 282 LEU A O 1
ATOM 2374 N N . THR A 1 283 ? 5.277 -7.735 -5.036 1.00 89.94 283 THR A N 1
ATOM 2375 C CA . THR A 1 283 ? 5.554 -8.429 -6.304 1.00 89.94 283 THR A CA 1
ATOM 2376 C C . THR A 1 283 ? 5.402 -7.482 -7.492 1.00 89.94 283 THR A C 1
ATOM 2378 O O . THR A 1 283 ? 6.320 -7.367 -8.305 1.00 89.94 283 THR A O 1
ATOM 2381 N N . ASN A 1 284 ? 4.289 -6.750 -7.562 1.00 91.19 284 ASN A N 1
ATOM 2382 C CA . ASN A 1 284 ? 4.012 -5.778 -8.622 1.00 91.19 284 ASN A CA 1
ATOM 2383 C C . ASN A 1 284 ? 5.088 -4.691 -8.697 1.00 91.19 284 ASN A C 1
ATOM 2385 O O . ASN A 1 284 ? 5.620 -4.401 -9.770 1.00 91.19 284 ASN A O 1
ATOM 2389 N N . LYS A 1 285 ? 5.485 -4.154 -7.543 1.00 86.62 285 LYS A N 1
ATOM 2390 C CA . LYS A 1 285 ? 6.561 -3.171 -7.427 1.00 86.62 285 LYS A CA 1
ATOM 2391 C C . LYS A 1 285 ? 7.904 -3.725 -7.899 1.00 86.62 285 LYS A C 1
ATOM 2393 O O . LYS A 1 285 ? 8.617 -3.047 -8.634 1.00 86.62 285 LYS A O 1
ATOM 2398 N N . LYS A 1 286 ? 8.245 -4.966 -7.537 1.00 86.56 286 LYS A N 1
ATOM 2399 C CA . LYS A 1 286 ? 9.479 -5.623 -7.998 1.00 86.56 286 LYS A CA 1
ATOM 2400 C C . LYS A 1 286 ? 9.515 -5.753 -9.524 1.00 86.56 286 LYS A C 1
ATOM 2402 O O . LYS A 1 286 ? 10.557 -5.492 -10.123 1.00 86.56 286 LYS A O 1
ATOM 2407 N N . ILE A 1 287 ? 8.393 -6.136 -10.133 1.00 86.19 287 ILE A N 1
ATOM 2408 C CA . ILE A 1 287 ? 8.259 -6.245 -11.591 1.00 86.19 287 ILE A CA 1
ATOM 2409 C C . ILE A 1 287 ? 8.437 -4.869 -12.246 1.00 86.19 287 ILE A C 1
ATOM 2411 O O . ILE A 1 287 ? 9.247 -4.728 -13.162 1.00 86.19 287 ILE A O 1
ATOM 2415 N N . SER A 1 288 ? 7.748 -3.851 -11.725 1.00 82.19 288 SER A N 1
ATOM 2416 C CA . SER A 1 288 ? 7.827 -2.472 -12.218 1.00 82.19 288 SER A CA 1
ATOM 2417 C C . SER A 1 288 ? 9.256 -1.909 -12.164 1.00 82.19 288 SER A C 1
ATOM 2419 O O . SER A 1 288 ? 9.776 -1.407 -13.159 1.00 82.19 288 SER A O 1
ATOM 2421 N N . ILE A 1 289 ? 9.968 -2.094 -11.046 1.00 76.94 289 ILE A N 1
ATOM 2422 C CA . ILE A 1 289 ? 11.365 -1.648 -10.911 1.00 76.94 289 ILE A CA 1
ATOM 2423 C C . ILE A 1 289 ? 12.273 -2.317 -11.952 1.00 76.94 289 ILE A C 1
ATOM 2425 O O . ILE A 1 289 ? 13.133 -1.650 -12.528 1.00 76.94 289 ILE A O 1
ATOM 2429 N N . LYS A 1 290 ? 12.099 -3.622 -12.213 1.00 77.50 290 LYS A N 1
ATOM 2430 C CA . LYS A 1 290 ? 12.903 -4.329 -13.223 1.00 77.50 290 LYS A CA 1
ATOM 2431 C C . LYS A 1 290 ? 12.633 -3.788 -14.631 1.00 77.50 290 LYS A C 1
ATOM 2433 O O . LYS A 1 290 ? 13.589 -3.582 -15.371 1.00 77.50 290 LYS A O 1
ATOM 2438 N N . PHE A 1 291 ? 11.373 -3.497 -14.961 1.00 77.44 291 PHE A N 1
ATOM 2439 C CA . PHE A 1 291 ? 10.992 -2.855 -16.224 1.00 77.44 291 PHE A CA 1
ATOM 2440 C C . PHE A 1 291 ? 11.695 -1.502 -16.410 1.00 77.44 291 PHE A C 1
ATOM 2442 O O . PHE A 1 291 ? 12.349 -1.279 -17.428 1.00 77.44 291 PHE A O 1
ATOM 2449 N N . HIS A 1 292 ? 11.655 -0.629 -15.397 1.00 70.00 292 HIS A N 1
ATOM 2450 C CA . HIS A 1 292 ? 12.340 0.667 -15.462 1.00 70.00 292 HIS A CA 1
ATOM 2451 C C . HIS A 1 292 ? 13.863 0.535 -15.581 1.00 70.00 292 HIS A C 1
ATOM 2453 O O . HIS A 1 292 ? 14.509 1.403 -16.158 1.00 70.00 292 HIS A O 1
ATOM 2459 N N . LYS A 1 293 ? 14.458 -0.529 -15.036 1.00 67.81 293 LYS A N 1
ATOM 2460 C CA . LYS A 1 293 ? 15.902 -0.754 -15.144 1.00 67.81 293 LYS A CA 1
ATOM 2461 C C . LYS A 1 293 ? 16.301 -1.132 -16.575 1.00 67.81 293 LYS A C 1
ATOM 2463 O O . LYS A 1 293 ? 17.149 -0.472 -17.159 1.00 67.81 293 LYS A O 1
ATOM 2468 N N . ILE A 1 294 ? 15.608 -2.113 -17.156 1.00 68.19 294 ILE A N 1
ATOM 2469 C CA . ILE A 1 294 ? 15.875 -2.612 -18.516 1.00 68.19 294 ILE A CA 1
ATOM 2470 C C . ILE A 1 294 ? 15.694 -1.501 -19.558 1.00 68.19 294 ILE A C 1
ATOM 2472 O O . ILE A 1 294 ? 16.568 -1.282 -20.390 1.00 68.19 294 ILE A O 1
ATOM 2476 N N . ASN A 1 295 ? 14.606 -0.731 -19.475 1.00 64.56 295 ASN A N 1
ATOM 2477 C CA . ASN A 1 295 ? 14.352 0.325 -20.458 1.00 64.56 295 ASN A CA 1
ATOM 2478 C C . ASN A 1 295 ? 15.343 1.493 -20.370 1.00 64.56 295 ASN A C 1
ATOM 2480 O O . ASN A 1 295 ? 15.618 2.134 -21.382 1.00 64.56 295 ASN A O 1
ATOM 2484 N N . LYS A 1 296 ? 15.918 1.765 -19.191 1.00 62.94 296 LYS A N 1
ATOM 2485 C CA . LYS A 1 296 ? 16.969 2.782 -19.057 1.00 62.94 296 LYS A CA 1
ATOM 2486 C C . LYS A 1 296 ? 18.246 2.363 -19.783 1.00 62.94 296 LYS A C 1
ATOM 2488 O O . LYS A 1 296 ? 18.870 3.202 -20.430 1.00 62.94 296 LYS A O 1
ATOM 2493 N N . ASP A 1 297 ? 18.604 1.085 -19.693 1.00 59.47 297 ASP A N 1
ATOM 2494 C CA . ASP A 1 297 ? 19.781 0.531 -20.366 1.00 59.47 297 ASP A CA 1
ATOM 2495 C C . ASP A 1 297 ? 19.598 0.558 -21.893 1.00 59.47 297 ASP A C 1
ATOM 2497 O O . ASP A 1 297 ? 20.495 0.995 -22.611 1.00 59.47 297 ASP A O 1
ATOM 2501 N N . ILE A 1 298 ? 18.397 0.229 -22.386 1.00 62.81 298 ILE A N 1
ATOM 2502 C CA . ILE A 1 298 ? 18.049 0.319 -23.817 1.00 62.81 298 ILE A CA 1
ATOM 2503 C C . ILE A 1 298 ? 18.168 1.764 -24.336 1.00 62.81 298 ILE A C 1
ATOM 2505 O O . ILE A 1 298 ? 18.699 1.991 -25.421 1.00 62.81 298 ILE A O 1
ATOM 2509 N N . ILE A 1 299 ? 17.707 2.757 -23.567 1.00 56.47 299 ILE A N 1
ATOM 2510 C CA . ILE A 1 299 ? 17.781 4.173 -23.968 1.00 56.47 299 ILE A CA 1
ATOM 2511 C C . ILE A 1 299 ? 19.218 4.700 -23.943 1.00 56.47 299 ILE A C 1
ATOM 2513 O O . ILE A 1 299 ? 19.593 5.469 -24.827 1.00 56.47 299 ILE A O 1
ATOM 2517 N N . LYS A 1 300 ? 20.030 4.303 -22.954 1.00 56.41 300 LYS A N 1
ATOM 2518 C CA . LYS A 1 300 ? 21.446 4.695 -22.891 1.00 56.41 300 LYS A CA 1
ATOM 2519 C C . LYS A 1 300 ? 22.252 4.096 -24.044 1.00 56.41 300 LYS A C 1
ATOM 2521 O O . LYS A 1 300 ? 23.016 4.821 -24.666 1.00 56.41 300 LYS A O 1
ATOM 2526 N N . ASN A 1 301 ? 22.025 2.825 -24.372 1.00 53.56 301 ASN A N 1
ATOM 2527 C CA . ASN A 1 301 ? 22.734 2.145 -25.458 1.00 53.56 301 ASN A CA 1
ATOM 2528 C C . ASN A 1 301 ? 22.362 2.663 -26.857 1.00 53.56 301 ASN A C 1
ATOM 2530 O O . ASN A 1 301 ? 23.137 2.465 -27.776 1.00 53.56 301 ASN A O 1
ATOM 2534 N N . LYS A 1 302 ? 21.210 3.330 -27.030 1.00 52.22 302 LYS A N 1
ATOM 2535 C CA . LYS A 1 302 ? 20.835 3.996 -28.294 1.00 52.22 302 LYS A CA 1
ATOM 2536 C C . LYS A 1 302 ? 21.399 5.418 -28.449 1.00 52.22 302 LYS A C 1
ATOM 2538 O O . LYS A 1 302 ? 21.269 5.992 -29.525 1.00 52.22 302 LYS A O 1
ATOM 2543 N N . LYS A 1 303 ? 21.928 6.027 -27.380 1.00 45.59 303 LYS A N 1
ATOM 2544 C CA . LYS A 1 303 ? 22.524 7.378 -27.413 1.00 45.59 303 LYS A CA 1
ATOM 2545 C C . LYS A 1 303 ? 24.038 7.373 -27.657 1.00 45.59 303 LYS A C 1
ATOM 2547 O O . LYS A 1 303 ? 24.579 8.443 -27.922 1.00 45.59 303 LYS A O 1
ATOM 2552 N N . ASN A 1 304 ? 24.676 6.209 -27.546 1.00 36.31 304 ASN A N 1
ATOM 2553 C CA . ASN A 1 304 ? 26.076 5.964 -27.899 1.00 36.31 304 ASN A CA 1
ATOM 2554 C C . ASN A 1 304 ? 26.143 5.278 -29.262 1.00 36.31 304 ASN A C 1
ATOM 2556 O O . ASN A 1 304 ? 27.149 5.506 -29.963 1.00 36.31 304 ASN A O 1
#

Foldseek 3Di:
DLVLLVVLLVLLVVLLVLLVVLLVCCQPPNQDDPSVCSLCVNVVSLVVSVVSLVLVCLADDPVLVVLSVVLSVLSVVLNVLSVVLSVDHPPDPSNVVSNVVSVVSSVVSSVSSVVSSVRVVVDVVPDDDDPRFQDPVNVVVVLCCVPPVVPPDCVVPDPVVVVLVVLLSVLLVLLVVLLVLLVVLLVLLQVVCAVVFQVCLVVSVVVNVVSLVVSLVSLLSNLVSQDPDPVVSVVLSCLLSVLSVVLNCLSCCPCHPPCGVPPDDDVVSVVVSVVSSVSSVVVSVVSVRVSRVVVVVVVVVVVD

Radius of gyration: 23.14 Å; chains: 1; bounding box: 59×44×72 Å